Protein AF-A0A7S4V170-F1 (afdb_monomer)

Mean predicted aligned error: 10.0 Å

Radius of gyration: 25.15 Å; Cα contacts (8 Å, |Δi|>4): 299; chains: 1; bounding box: 66×58×69 Å

Structure (mmCIF, N/CA/C/O backbone):
data_AF-A0A7S4V170-F1
#
_entry.id   AF-A0A7S4V170-F1
#
loop_
_atom_site.group_PDB
_atom_site.id
_atom_site.type_symbol
_atom_site.label_atom_id
_atom_site.label_alt_id
_atom_site.label_comp_id
_atom_site.label_asym_id
_atom_site.label_entity_id
_atom_site.label_seq_id
_atom_site.pdbx_PDB_ins_code
_atom_site.Cartn_x
_atom_site.Cartn_y
_atom_site.Cartn_z
_atom_site.occupancy
_atom_site.B_iso_or_equiv
_atom_site.auth_seq_id
_atom_site.auth_comp_id
_atom_site.auth_asym_id
_atom_site.auth_atom_id
_atom_site.pdbx_PDB_model_num
ATOM 1 N N . PHE A 1 1 ? -6.647 3.613 -15.683 1.00 77.81 1 PHE A N 1
ATOM 2 C CA . PHE A 1 1 ? -7.570 4.127 -14.663 1.00 77.81 1 PHE A CA 1
ATOM 3 C C . PHE A 1 1 ? -6.895 5.295 -13.971 1.00 77.81 1 PHE A C 1
ATOM 5 O O . PHE A 1 1 ? -5.947 5.059 -13.228 1.00 77.81 1 PHE A O 1
ATOM 12 N N . PRO A 1 2 ? -7.250 6.541 -14.317 1.00 77.31 2 PRO A N 1
ATOM 13 C CA . PRO A 1 2 ? -6.798 7.703 -13.559 1.00 77.31 2 PRO A CA 1
ATOM 14 C C . PRO A 1 2 ? -7.457 7.665 -12.173 1.00 77.31 2 PRO A C 1
ATOM 16 O O . PRO A 1 2 ? -8.666 7.485 -12.094 1.00 77.31 2 PRO A O 1
ATOM 19 N N . HIS A 1 3 ? -6.667 7.787 -11.109 1.00 74.94 3 HIS A N 1
ATOM 20 C CA . HIS A 1 3 ? -7.173 7.895 -9.736 1.00 74.94 3 HIS A CA 1
ATOM 21 C C . HIS A 1 3 ? -7.325 9.368 -9.337 1.00 74.94 3 HIS A C 1
ATOM 23 O O . HIS A 1 3 ? -8.341 9.773 -8.791 1.00 74.94 3 HIS A O 1
ATOM 29 N N . PHE A 1 4 ? -6.335 10.200 -9.669 1.00 74.88 4 PHE A N 1
ATOM 30 C CA . PHE A 1 4 ? -6.409 11.660 -9.557 1.00 74.88 4 PHE A CA 1
ATOM 31 C C . PHE A 1 4 ? -5.399 12.309 -10.512 1.00 74.88 4 PHE A C 1
ATOM 33 O O . PHE A 1 4 ? -4.750 11.615 -11.294 1.00 74.88 4 PHE A O 1
ATOM 40 N N . SER A 1 5 ? -5.277 13.639 -10.483 1.00 74.69 5 SER A N 1
ATOM 41 C CA . SER A 1 5 ? -4.558 14.443 -11.488 1.00 74.69 5 SER A CA 1
ATOM 42 C C . SER A 1 5 ? -3.131 13.976 -11.813 1.00 74.69 5 SER A C 1
ATOM 44 O O . SER A 1 5 ? -2.678 14.170 -12.940 1.00 74.69 5 SER A O 1
ATOM 46 N N . SER A 1 6 ? -2.435 13.341 -10.867 1.00 84.62 6 SER A N 1
ATOM 47 C CA . SER A 1 6 ? -1.051 12.872 -11.012 1.00 84.62 6 SER A CA 1
ATOM 48 C C . SER A 1 6 ? -0.853 11.361 -10.816 1.00 84.62 6 SER A C 1
ATOM 50 O O . SER A 1 6 ? 0.283 10.897 -10.898 1.00 84.62 6 SER A O 1
ATOM 52 N N . LEU A 1 7 ? -1.919 10.576 -10.603 1.00 88.69 7 LEU A N 1
ATOM 53 C CA . LEU A 1 7 ? -1.827 9.131 -10.361 1.00 88.69 7 LEU A CA 1
ATOM 54 C C . LEU A 1 7 ? -2.753 8.341 -11.285 1.00 88.69 7 LEU A C 1
ATOM 56 O O . LEU A 1 7 ? -3.953 8.602 -11.373 1.00 88.69 7 LEU A O 1
ATOM 60 N N . PHE A 1 8 ? -2.210 7.302 -11.917 1.00 91.19 8 PHE A N 1
ATOM 61 C CA . PHE A 1 8 ? -2.985 6.334 -12.684 1.00 91.19 8 PHE A CA 1
ATOM 62 C C . PHE A 1 8 ? -2.511 4.904 -12.415 1.00 91.19 8 PHE A C 1
ATOM 64 O O . PHE A 1 8 ? -1.355 4.663 -12.082 1.00 91.19 8 PHE A O 1
ATOM 71 N N . SER A 1 9 ? -3.411 3.947 -12.626 1.00 90.06 9 SER A N 1
ATOM 72 C CA . SER A 1 9 ? -3.128 2.515 -12.604 1.00 90.06 9 SER A CA 1
ATOM 73 C C . SER A 1 9 ? -3.508 1.866 -13.934 1.00 90.06 9 SER A C 1
ATOM 75 O O . SER A 1 9 ? -4.505 2.227 -14.573 1.00 90.06 9 SER A O 1
ATOM 77 N N . LEU A 1 10 ? -2.726 0.871 -14.356 1.00 91.25 10 LEU A N 1
ATOM 78 C CA . LEU A 1 10 ? -3.076 -0.011 -15.476 1.00 91.25 10 LEU A CA 1
ATOM 79 C C . LEU A 1 10 ? -4.042 -1.134 -15.065 1.00 91.25 10 LEU A C 1
ATOM 81 O O . LEU A 1 10 ? -4.523 -1.857 -15.938 1.00 91.25 10 LEU A O 1
ATOM 85 N N . HIS A 1 11 ? -4.354 -1.229 -13.764 1.00 86.38 11 HIS A N 1
ATOM 86 C CA . HIS A 1 11 ? -5.268 -2.197 -13.154 1.00 86.38 11 HIS A CA 1
ATOM 87 C C . HIS A 1 11 ? -4.872 -3.655 -13.432 1.00 86.38 11 HIS A C 1
ATOM 89 O O . HIS A 1 11 ? -5.683 -4.507 -13.786 1.00 86.38 11 HIS A O 1
ATOM 95 N N . MET A 1 12 ? -3.578 -3.931 -13.280 1.00 86.06 12 MET A N 1
ATOM 96 C CA . MET A 1 12 ? -2.994 -5.258 -13.441 1.00 86.06 12 MET A CA 1
ATOM 97 C C . MET A 1 12 ? -2.859 -5.914 -12.064 1.00 86.06 12 MET A C 1
ATOM 99 O O . MET A 1 12 ? -1.927 -5.607 -11.327 1.00 86.06 12 MET A O 1
ATOM 103 N N . LYS A 1 13 ? -3.806 -6.791 -11.703 1.00 73.12 13 LYS A N 1
ATOM 104 C CA . LYS A 1 13 ? -3.879 -7.399 -10.358 1.00 73.12 13 LYS A CA 1
ATOM 105 C C . LYS A 1 13 ? -2.854 -8.522 -10.120 1.00 73.12 13 LYS A C 1
ATOM 107 O O . LYS A 1 13 ? -2.523 -8.791 -8.974 1.00 73.12 13 LYS A O 1
ATOM 112 N N . SER A 1 14 ? -2.319 -9.155 -11.171 1.00 72.94 14 SER A N 1
ATOM 113 C CA . SER A 1 14 ? -1.313 -10.224 -11.048 1.00 72.94 14 SER A CA 1
ATOM 114 C C . SER A 1 14 ? -0.132 -9.997 -11.992 1.00 72.94 14 SER A C 1
ATOM 116 O O . SER A 1 14 ? -0.175 -10.319 -13.180 1.00 72.94 14 SER A O 1
ATOM 118 N N . LEU A 1 15 ? 0.930 -9.394 -11.451 1.00 70.81 15 LEU A N 1
ATOM 119 C CA . LEU A 1 15 ? 2.188 -9.154 -12.169 1.00 70.81 15 LEU A CA 1
ATOM 120 C C . LEU A 1 15 ? 3.195 -10.298 -11.981 1.00 70.81 15 LEU A C 1
ATOM 122 O O . LEU A 1 15 ? 4.052 -10.513 -12.838 1.00 70.81 15 LEU A O 1
ATOM 126 N N . ILE A 1 16 ? 3.081 -11.050 -10.883 1.00 68.44 16 ILE A N 1
ATOM 127 C CA . ILE A 1 16 ? 3.947 -12.187 -10.556 1.00 68.44 16 ILE A CA 1
ATOM 128 C C . ILE A 1 16 ? 3.307 -13.455 -11.130 1.00 68.44 16 ILE A C 1
ATOM 130 O O . ILE A 1 16 ? 2.765 -14.287 -10.412 1.00 68.44 16 ILE A O 1
ATOM 134 N N . ALA A 1 17 ? 3.323 -13.583 -12.455 1.00 67.44 17 ALA A N 1
ATOM 135 C CA . ALA A 1 17 ? 2.941 -14.827 -13.114 1.00 67.44 17 ALA A CA 1
ATOM 136 C C . ALA A 1 17 ? 4.171 -15.724 -13.284 1.00 67.44 17 ALA A C 1
ATOM 138 O O . ALA A 1 17 ? 5.239 -15.243 -13.665 1.00 67.44 17 ALA A O 1
ATOM 139 N N . SER A 1 18 ? 4.039 -17.026 -13.035 1.00 70.75 18 SER A N 1
ATOM 140 C CA . SER A 1 18 ? 5.097 -18.000 -13.353 1.00 70.75 18 SER A CA 1
ATOM 141 C C . SER A 1 18 ? 5.172 -18.266 -14.859 1.00 70.75 18 SER A C 1
ATOM 143 O O . SER A 1 18 ? 6.263 -18.415 -15.415 1.00 70.75 18 SER A O 1
ATOM 145 N N . ASP A 1 19 ? 4.008 -18.242 -15.506 1.00 83.12 19 ASP A N 1
ATOM 146 C CA . ASP A 1 19 ? 3.780 -18.554 -16.911 1.00 83.12 19 ASP A CA 1
ATOM 147 C C . ASP A 1 19 ? 4.373 -17.499 -17.881 1.00 83.12 19 ASP A C 1
ATOM 149 O O . ASP A 1 19 ? 4.110 -16.300 -17.716 1.00 83.12 19 ASP A O 1
ATOM 153 N N . PRO A 1 20 ? 5.176 -17.909 -18.886 1.00 83.44 20 PRO A N 1
ATOM 154 C CA . PRO A 1 20 ? 5.748 -17.006 -19.886 1.00 83.44 20 PRO A CA 1
ATOM 155 C C . PRO A 1 20 ? 4.713 -16.223 -20.700 1.00 83.44 20 PRO A C 1
ATOM 157 O O . PRO A 1 20 ? 4.920 -15.031 -20.935 1.00 83.44 20 PRO A O 1
ATOM 160 N N . ASP A 1 21 ? 3.597 -16.843 -21.085 1.00 85.69 21 ASP A N 1
ATOM 161 C CA . ASP A 1 21 ? 2.586 -16.191 -21.927 1.00 85.69 21 ASP A CA 1
ATOM 162 C C . ASP A 1 21 ? 1.900 -15.053 -21.171 1.00 85.69 21 ASP A C 1
ATOM 164 O O . ASP A 1 21 ? 1.693 -13.956 -21.695 1.00 85.69 21 ASP A O 1
ATOM 168 N N . THR A 1 22 ? 1.602 -15.276 -19.894 1.00 85.38 22 THR A N 1
ATOM 169 C CA . THR A 1 22 ? 1.042 -14.254 -19.009 1.00 85.38 22 THR A CA 1
ATOM 170 C C . THR A 1 22 ? 2.025 -13.101 -18.790 1.00 85.38 22 THR A C 1
ATOM 172 O O . THR A 1 22 ? 1.617 -11.939 -18.788 1.00 85.38 22 THR A O 1
ATOM 175 N N . LYS A 1 23 ? 3.333 -13.381 -18.670 1.00 84.00 23 LYS A N 1
ATOM 176 C CA . LYS A 1 23 ? 4.364 -12.326 -18.604 1.00 84.00 23 LYS A CA 1
ATOM 177 C C . LYS A 1 23 ? 4.395 -11.482 -19.875 1.00 84.00 23 LYS A C 1
ATOM 179 O O . LYS A 1 23 ? 4.499 -10.261 -19.770 1.00 84.00 23 LYS A O 1
ATOM 184 N N . LEU A 1 24 ? 4.287 -12.114 -21.044 1.00 86.62 24 LEU A N 1
ATOM 185 C CA . LEU A 1 24 ? 4.265 -11.413 -22.326 1.00 86.62 24 LEU A CA 1
ATOM 186 C C . LEU A 1 24 ? 3.023 -10.521 -22.449 1.00 86.62 24 LEU A C 1
ATOM 188 O O . LEU A 1 24 ? 3.162 -9.323 -22.684 1.00 86.62 24 LEU A O 1
ATOM 192 N N . LYS A 1 25 ? 1.830 -11.061 -22.170 1.00 89.44 25 LYS A N 1
ATOM 193 C CA . LYS A 1 25 ? 0.574 -10.285 -22.152 1.00 89.44 25 LYS A CA 1
ATOM 194 C C . LYS A 1 25 ? 0.649 -9.098 -21.193 1.00 89.44 25 LYS A C 1
ATOM 196 O O . LYS A 1 25 ? 0.179 -8.006 -21.505 1.00 89.44 25 LYS A O 1
ATOM 201 N N . ASN A 1 26 ? 1.265 -9.294 -20.027 1.00 90.69 26 ASN A N 1
ATOM 202 C CA . ASN A 1 26 ? 1.484 -8.220 -19.068 1.00 90.69 26 ASN A CA 1
ATOM 203 C C . ASN A 1 26 ? 2.424 -7.139 -19.628 1.00 90.69 26 ASN A C 1
ATOM 205 O O . ASN A 1 26 ? 2.138 -5.952 -19.479 1.00 90.69 26 ASN A O 1
ATOM 209 N N . ALA A 1 27 ? 3.518 -7.522 -20.292 1.00 89.81 27 ALA A N 1
ATOM 210 C CA . ALA A 1 27 ? 4.446 -6.583 -20.921 1.00 89.81 27 ALA A CA 1
ATOM 211 C C . ALA A 1 27 ? 3.782 -5.758 -22.034 1.00 89.81 27 ALA A C 1
ATOM 213 O O . ALA A 1 27 ? 3.903 -4.530 -22.041 1.00 89.81 27 ALA A O 1
ATOM 214 N N . GLU A 1 28 ? 3.012 -6.406 -22.908 1.00 92.00 28 GLU A N 1
ATOM 215 C CA . GLU A 1 28 ? 2.228 -5.742 -23.955 1.00 92.00 28 GLU A CA 1
ATOM 216 C C . GLU A 1 28 ? 1.219 -4.762 -23.349 1.00 92.00 28 GLU A C 1
ATOM 218 O O . GLU A 1 28 ? 1.189 -3.585 -23.710 1.00 92.00 28 GLU A O 1
ATOM 223 N N . ARG A 1 29 ? 0.470 -5.202 -22.329 1.00 93.88 29 ARG A N 1
ATOM 224 C CA . ARG A 1 29 ? -0.496 -4.358 -21.618 1.00 93.88 29 ARG A CA 1
ATOM 225 C C . ARG A 1 29 ? 0.152 -3.126 -20.982 1.00 93.88 29 ARG A C 1
ATOM 227 O O . ARG A 1 29 ? -0.472 -2.057 -20.985 1.00 93.88 29 ARG A O 1
ATOM 234 N N . MET A 1 30 ? 1.360 -3.270 -20.430 1.00 94.62 30 MET A N 1
ATOM 235 C CA . MET A 1 30 ? 2.148 -2.161 -19.881 1.00 94.62 30 MET A CA 1
ATOM 236 C C . MET A 1 30 ? 2.570 -1.178 -20.973 1.00 94.62 30 MET A C 1
ATOM 238 O O . MET A 1 30 ? 2.367 0.025 -20.812 1.00 94.62 30 MET A O 1
ATOM 242 N N . CYS A 1 31 ? 3.098 -1.681 -22.091 1.00 95.25 31 CYS A N 1
ATOM 243 C CA . CYS A 1 31 ? 3.507 -0.866 -23.234 1.00 95.25 31 CYS A CA 1
ATOM 244 C C . CYS A 1 31 ? 2.325 -0.065 -23.806 1.00 95.25 31 CYS A C 1
ATOM 246 O O . CYS A 1 31 ? 2.404 1.158 -23.936 1.00 95.25 31 CYS A O 1
ATOM 248 N N . ASP A 1 32 ? 1.194 -0.731 -24.047 1.00 94.88 32 ASP A N 1
ATOM 249 C CA . ASP A 1 32 ? -0.030 -0.119 -24.571 1.00 94.88 32 ASP A CA 1
ATOM 250 C C . ASP A 1 32 ? -0.614 0.910 -23.607 1.00 94.88 32 ASP A C 1
ATOM 252 O O . ASP A 1 32 ? -1.012 2.004 -24.009 1.00 94.88 32 ASP A O 1
ATOM 256 N N . GLY A 1 33 ? -0.637 0.578 -22.315 1.00 95.31 33 GLY A N 1
ATOM 257 C CA . GLY A 1 33 ? -1.113 1.475 -21.273 1.00 95.31 33 GLY A CA 1
ATOM 258 C C . GLY A 1 33 ? -0.283 2.751 -21.179 1.00 95.31 33 GLY A C 1
ATOM 259 O O . GLY A 1 33 ? -0.846 3.841 -21.103 1.00 95.31 33 GLY A O 1
ATOM 260 N N . LEU A 1 34 ? 1.044 2.626 -21.223 1.00 95.12 34 LEU A N 1
ATOM 261 C CA . LEU A 1 34 ? 1.949 3.771 -21.181 1.00 95.12 34 LEU A CA 1
ATOM 262 C C . LEU A 1 34 ? 1.846 4.612 -22.456 1.00 95.12 34 LEU A C 1
ATOM 264 O O . LEU A 1 34 ? 1.742 5.833 -22.361 1.00 95.12 34 LEU A O 1
ATOM 268 N N . ALA A 1 35 ? 1.784 3.984 -23.633 1.00 94.25 35 ALA A N 1
ATOM 269 C CA . ALA A 1 35 ? 1.557 4.691 -24.891 1.00 94.25 35 ALA A CA 1
ATOM 270 C C . ALA A 1 35 ? 0.242 5.490 -24.857 1.00 94.25 35 ALA A C 1
ATOM 272 O O . ALA A 1 35 ? 0.241 6.677 -25.176 1.00 94.25 35 ALA A O 1
ATOM 273 N N . ALA A 1 36 ? -0.852 4.888 -24.382 1.00 94.81 36 ALA A N 1
ATOM 274 C CA . ALA A 1 36 ? -2.144 5.559 -24.257 1.00 94.81 36 ALA A CA 1
ATOM 275 C C . ALA A 1 36 ? -2.094 6.782 -23.320 1.00 94.81 36 ALA A C 1
ATOM 277 O O . ALA A 1 36 ? -2.684 7.819 -23.631 1.00 94.81 36 ALA A O 1
ATOM 278 N N . VAL A 1 37 ? -1.361 6.700 -22.204 1.00 93.81 37 VAL A N 1
ATOM 279 C CA . VAL A 1 37 ? -1.150 7.839 -21.291 1.00 93.81 37 VAL A CA 1
ATOM 280 C C . VAL A 1 37 ? -0.368 8.957 -21.978 1.00 93.81 37 VAL A C 1
ATOM 282 O O . VAL A 1 37 ? -0.781 10.114 -21.926 1.00 93.81 37 VAL A O 1
ATOM 285 N N . LEU A 1 38 ? 0.724 8.630 -22.672 1.00 92.06 38 LEU A N 1
ATOM 286 C CA . LEU A 1 38 ? 1.533 9.618 -23.394 1.00 92.06 38 LEU A CA 1
ATOM 287 C C . LEU A 1 38 ? 0.741 10.325 -24.501 1.00 92.06 38 LEU A C 1
ATOM 289 O O . LEU A 1 38 ? 0.853 11.544 -24.646 1.00 92.06 38 LEU A O 1
ATOM 293 N N . LEU A 1 39 ? -0.090 9.579 -25.236 1.00 92.81 39 LEU A N 1
ATOM 294 C CA . LEU A 1 39 ? -0.995 10.126 -26.248 1.00 92.81 39 LEU A CA 1
ATOM 295 C C . LEU A 1 39 ? -2.058 11.040 -25.624 1.00 92.81 39 LEU A C 1
ATOM 297 O O . LEU A 1 39 ? -2.284 12.147 -26.107 1.00 92.81 39 LEU A O 1
ATOM 301 N N . SER A 1 40 ? -2.656 10.619 -24.507 1.00 92.19 40 SER A N 1
ATOM 302 C CA . SER A 1 40 ? -3.665 11.408 -23.784 1.00 92.19 40 SER A CA 1
ATOM 303 C C . SER A 1 40 ? -3.100 12.734 -23.269 1.00 92.19 40 SER A C 1
ATOM 305 O O . SER A 1 40 ? -3.759 13.768 -23.347 1.00 92.19 40 SER A O 1
ATOM 307 N N . LEU A 1 41 ? -1.853 12.721 -22.788 1.00 90.12 41 LEU A N 1
ATOM 308 C CA . LEU A 1 41 ? -1.139 13.914 -22.322 1.00 90.12 41 LEU A CA 1
ATOM 309 C C . LEU A 1 41 ? -0.519 14.737 -23.463 1.00 90.12 41 LEU A C 1
ATOM 311 O O . LEU A 1 41 ? 0.030 15.811 -23.208 1.00 90.12 41 LEU A O 1
ATOM 315 N N . LYS A 1 42 ? -0.576 14.242 -24.707 1.00 90.50 42 LYS A N 1
ATOM 316 C CA . LYS A 1 42 ? 0.089 14.820 -25.883 1.00 90.50 42 LYS A CA 1
ATOM 317 C C . LYS A 1 42 ? 1.582 15.080 -25.649 1.00 90.50 42 LYS A C 1
ATOM 319 O O . LYS A 1 42 ? 2.104 16.149 -25.967 1.00 90.50 42 LYS A O 1
ATOM 324 N N . LYS A 1 43 ? 2.277 14.113 -25.037 1.00 89.31 43 LYS A N 1
ATOM 325 C CA . LYS A 1 43 ? 3.706 14.215 -24.704 1.00 89.31 43 LYS A CA 1
ATOM 326 C C . LYS A 1 43 ? 4.534 13.179 -25.457 1.00 89.31 43 LYS A C 1
ATOM 328 O O . LYS A 1 43 ? 4.184 12.005 -25.525 1.00 89.31 43 LYS A O 1
ATOM 333 N N . LYS A 1 44 ? 5.698 13.612 -25.947 1.00 89.88 44 LYS A N 1
ATOM 334 C CA . LYS A 1 44 ? 6.755 12.747 -26.488 1.00 89.88 44 LYS A CA 1
ATOM 335 C C . LYS A 1 44 ? 7.957 12.764 -25.535 1.00 89.88 44 LYS A C 1
ATOM 337 O O . LYS A 1 44 ? 8.744 13.710 -25.585 1.00 89.88 44 LYS A O 1
ATOM 342 N N . PRO A 1 45 ? 8.087 11.777 -24.634 1.00 92.12 45 PRO A N 1
ATOM 343 C CA . PRO A 1 45 ? 9.105 11.814 -23.595 1.00 92.12 45 PRO A CA 1
ATOM 344 C C . PRO A 1 45 ? 10.476 11.312 -24.065 1.00 92.12 45 PRO A C 1
ATOM 346 O O . PRO A 1 45 ? 10.584 10.481 -24.966 1.00 92.12 45 PRO A O 1
ATOM 349 N N . LEU A 1 46 ? 11.524 11.748 -23.365 1.00 92.38 46 LEU A N 1
ATOM 350 C CA . LEU A 1 46 ? 12.786 11.024 -23.263 1.00 92.38 46 LEU A CA 1
ATOM 351 C C . LEU A 1 46 ? 12.599 9.848 -22.297 1.00 92.38 46 LEU A C 1
ATOM 353 O O . LEU A 1 46 ? 12.226 10.053 -21.142 1.00 92.38 46 LEU A O 1
ATOM 357 N N . ILE A 1 47 ? 12.879 8.628 -22.747 1.00 95.25 47 ILE A N 1
ATOM 358 C CA . ILE A 1 47 ? 12.715 7.427 -21.921 1.00 95.25 47 ILE A CA 1
ATOM 359 C C . ILE A 1 47 ? 14.008 7.163 -21.142 1.00 95.25 47 ILE A C 1
ATOM 361 O O . ILE A 1 47 ? 15.098 7.076 -21.711 1.00 95.25 47 ILE A O 1
ATOM 365 N N . ARG A 1 48 ? 13.880 7.038 -19.823 1.00 96.06 48 ARG A N 1
ATOM 366 C CA . ARG A 1 48 ? 14.928 6.642 -18.881 1.00 96.06 48 ARG A CA 1
ATOM 367 C C . ARG A 1 48 ? 14.433 5.442 -18.085 1.00 96.06 48 ARG A C 1
ATOM 369 O O . ARG A 1 48 ? 13.246 5.334 -17.796 1.00 96.06 48 ARG A O 1
ATOM 376 N N . TYR A 1 49 ? 15.334 4.546 -17.714 1.00 95.38 49 TYR A N 1
ATOM 377 C CA . TYR A 1 49 ? 14.980 3.357 -16.949 1.00 95.38 49 TYR A CA 1
ATOM 378 C C . TYR A 1 49 ? 16.063 3.011 -15.931 1.00 95.38 49 TYR A C 1
ATOM 380 O O . TYR A 1 49 ? 17.225 3.392 -16.083 1.00 95.38 49 TYR A O 1
ATOM 388 N N . GLN A 1 50 ? 15.670 2.279 -14.895 1.00 91.88 50 GLN A N 1
ATOM 389 C CA . GLN A 1 50 ? 16.570 1.771 -13.873 1.00 91.88 50 GLN A CA 1
ATOM 390 C C . GLN A 1 50 ? 17.551 0.741 -14.465 1.00 91.88 50 GLN A C 1
ATOM 392 O O . GLN A 1 50 ? 17.148 -0.329 -14.921 1.00 91.88 50 GLN A O 1
ATOM 397 N N . GLY A 1 51 ? 18.849 1.065 -14.464 1.00 88.06 51 GLY A N 1
ATOM 398 C CA . GLY A 1 51 ? 19.867 0.331 -15.230 1.00 88.06 51 GLY A CA 1
ATOM 399 C C . GLY A 1 51 ? 20.097 -1.126 -14.811 1.00 88.06 51 GLY A C 1
ATOM 400 O O . GLY A 1 51 ? 20.445 -1.946 -15.656 1.00 88.06 51 GLY A O 1
ATOM 401 N N . ASN A 1 52 ? 19.868 -1.473 -13.541 1.00 85.12 52 ASN A N 1
ATOM 402 C CA . ASN A 1 52 ? 20.007 -2.846 -13.043 1.00 85.12 52 ASN A CA 1
ATOM 403 C C . ASN A 1 52 ? 18.750 -3.714 -13.258 1.00 85.12 52 ASN A C 1
ATOM 405 O O . ASN A 1 52 ? 18.797 -4.908 -12.974 1.00 85.12 52 ASN A O 1
ATOM 409 N N . SER A 1 53 ? 17.648 -3.168 -13.793 1.00 89.56 53 SER A N 1
ATOM 410 C CA . SER A 1 53 ? 16.451 -3.956 -14.113 1.00 89.56 53 SER A CA 1
ATOM 411 C C . SER A 1 53 ? 16.352 -4.255 -15.608 1.00 89.56 53 SER A C 1
ATOM 413 O O . SER A 1 53 ? 15.989 -3.405 -16.427 1.00 89.56 53 SER A O 1
ATOM 415 N N . LYS A 1 54 ? 16.582 -5.526 -15.964 1.00 89.75 54 LYS A N 1
ATOM 416 C CA . LYS A 1 54 ? 16.335 -6.039 -17.324 1.00 89.75 54 LYS A CA 1
ATOM 417 C C . LYS A 1 54 ? 14.868 -5.872 -17.742 1.00 89.75 54 LYS A C 1
ATOM 419 O O . LYS A 1 54 ? 14.593 -5.656 -18.919 1.00 89.75 54 LYS A O 1
ATOM 424 N N . LYS A 1 55 ? 13.930 -5.940 -16.786 1.00 89.56 55 LYS A N 1
ATOM 425 C CA . LYS A 1 55 ? 12.493 -5.745 -17.042 1.00 89.56 55 LYS A CA 1
ATOM 426 C C . LYS A 1 55 ? 12.213 -4.307 -17.476 1.00 89.56 55 LYS A C 1
ATOM 428 O O . LYS A 1 55 ? 11.556 -4.098 -18.492 1.00 89.56 55 LYS A O 1
ATOM 433 N N . CYS A 1 56 ? 12.767 -3.325 -16.758 1.00 93.44 56 CYS A N 1
ATOM 434 C CA . CYS A 1 56 ? 12.635 -1.916 -17.126 1.00 93.44 56 CYS A CA 1
ATOM 435 C C . CYS A 1 56 ? 13.304 -1.611 -18.470 1.00 93.44 56 CYS A C 1
ATOM 437 O O . CYS A 1 56 ? 12.737 -0.869 -19.269 1.00 93.44 56 CYS A O 1
ATOM 439 N N . GLN A 1 57 ? 14.468 -2.210 -18.746 1.00 95.06 57 GLN A N 1
ATOM 440 C CA . GLN A 1 57 ? 15.139 -2.077 -20.040 1.00 95.06 57 GLN A CA 1
ATOM 441 C C . GLN A 1 57 ? 14.274 -2.607 -21.192 1.00 95.06 57 GLN A C 1
ATOM 443 O O . GLN A 1 57 ? 14.119 -1.911 -22.194 1.00 95.06 57 GLN A O 1
ATOM 448 N N . SER A 1 58 ? 13.699 -3.807 -21.050 1.00 94.75 58 SER A N 1
ATOM 449 C CA . SER A 1 58 ? 12.812 -4.390 -22.068 1.00 94.75 58 SER A CA 1
ATOM 450 C C . SER A 1 58 ? 11.606 -3.488 -22.321 1.00 94.75 58 SER A C 1
ATOM 452 O O . SER A 1 58 ? 11.369 -3.084 -23.454 1.00 94.75 58 SER A O 1
ATOM 454 N N . LEU A 1 59 ? 10.909 -3.069 -21.257 1.00 95.44 59 LEU A N 1
ATOM 455 C CA . LEU A 1 59 ? 9.739 -2.198 -21.375 1.00 95.44 59 LEU A CA 1
ATOM 456 C C . LEU A 1 59 ? 10.085 -0.848 -22.028 1.00 95.44 59 LEU A C 1
ATOM 458 O O . LEU A 1 59 ? 9.338 -0.352 -22.870 1.00 95.44 59 LEU A O 1
ATOM 462 N N . ALA A 1 60 ? 11.238 -0.261 -21.690 1.00 96.50 60 ALA A N 1
ATOM 463 C CA . ALA A 1 60 ? 11.721 0.966 -22.320 1.00 96.50 60 ALA A CA 1
ATOM 464 C C . ALA A 1 60 ? 11.953 0.793 -23.831 1.00 96.50 60 ALA A C 1
ATOM 466 O O . ALA A 1 60 ? 11.595 1.675 -24.618 1.00 96.50 60 ALA A O 1
ATOM 467 N N . GLN A 1 61 ? 12.540 -0.334 -24.245 1.00 96.12 61 GLN A N 1
ATOM 468 C CA . GLN A 1 61 ? 12.757 -0.663 -25.656 1.00 96.12 61 GLN A CA 1
ATOM 469 C C . GLN A 1 61 ? 11.434 -0.873 -26.394 1.00 96.12 61 GLN A C 1
ATOM 471 O O . GLN A 1 61 ? 11.277 -0.369 -27.507 1.00 96.12 61 GLN A O 1
ATOM 476 N N . ASP A 1 62 ? 10.474 -1.553 -25.770 1.00 95.88 62 ASP A N 1
ATOM 477 C CA . ASP A 1 62 ? 9.165 -1.833 -26.363 1.00 95.88 62 ASP A CA 1
ATOM 478 C C . ASP A 1 62 ? 8.363 -0.549 -26.591 1.00 95.88 62 ASP A C 1
ATOM 480 O O . ASP A 1 62 ? 7.854 -0.327 -27.692 1.00 95.88 62 ASP A O 1
ATOM 484 N N . ILE A 1 63 ? 8.348 0.362 -25.615 1.00 95.62 63 ILE A N 1
ATOM 485 C CA . ILE A 1 63 ? 7.697 1.674 -25.759 1.00 95.62 63 ILE A CA 1
ATOM 486 C C . ILE A 1 63 ? 8.401 2.511 -26.829 1.00 95.62 63 ILE A C 1
ATOM 488 O O . ILE A 1 63 ? 7.742 3.120 -27.671 1.00 95.62 63 ILE A O 1
ATOM 492 N N . THR A 1 64 ? 9.739 2.510 -26.848 1.00 94.94 64 THR A N 1
ATOM 493 C CA . THR A 1 64 ? 10.520 3.223 -27.874 1.00 94.94 64 THR A CA 1
ATOM 494 C C . THR A 1 64 ? 10.175 2.714 -29.273 1.00 94.94 64 THR A C 1
ATOM 496 O O . THR A 1 64 ? 9.957 3.506 -30.192 1.00 94.94 64 THR A O 1
ATOM 499 N N . ARG A 1 65 ? 10.087 1.389 -29.437 1.00 95.62 65 ARG A N 1
ATOM 500 C CA . ARG A 1 65 ? 9.711 0.739 -30.695 1.00 95.62 65 ARG A CA 1
ATOM 501 C C . ARG A 1 65 ? 8.291 1.115 -31.104 1.00 95.62 65 ARG A C 1
ATOM 503 O O . ARG A 1 65 ? 8.091 1.494 -32.254 1.00 95.62 65 ARG A O 1
ATOM 510 N N . LYS A 1 66 ? 7.334 1.076 -30.171 1.00 94.38 66 LYS A N 1
ATOM 511 C CA . LYS A 1 66 ? 5.928 1.417 -30.425 1.00 94.38 66 LYS A CA 1
ATOM 512 C C . LYS A 1 66 ? 5.760 2.879 -30.844 1.00 94.38 66 LYS A C 1
ATOM 514 O O . LYS A 1 66 ? 5.202 3.150 -31.902 1.00 94.38 66 LYS A O 1
ATOM 519 N N . MET A 1 67 ? 6.358 3.815 -30.105 1.00 92.06 67 MET A N 1
ATOM 520 C CA . MET A 1 67 ? 6.390 5.235 -30.485 1.00 92.06 67 MET A CA 1
ATOM 521 C C . MET A 1 67 ? 7.080 5.467 -31.839 1.00 92.06 67 MET A C 1
ATOM 523 O O . MET A 1 67 ? 6.720 6.376 -32.587 1.00 92.06 67 MET A O 1
ATOM 527 N N . GLY A 1 68 ? 8.098 4.661 -32.155 1.00 91.75 68 GLY A N 1
ATOM 528 C CA . GLY A 1 68 ? 8.822 4.704 -33.423 1.00 91.75 68 GLY A CA 1
ATOM 529 C C . GLY A 1 68 ? 8.048 4.129 -34.612 1.00 91.75 68 GLY A C 1
ATOM 530 O O . GLY A 1 68 ? 8.299 4.570 -35.735 1.00 91.75 68 GLY A O 1
ATOM 531 N N . ALA A 1 69 ? 7.133 3.186 -34.380 1.00 93.19 69 ALA A N 1
ATOM 532 C CA . ALA A 1 69 ? 6.215 2.647 -35.382 1.00 93.19 69 ALA A CA 1
ATOM 533 C C . ALA A 1 69 ? 5.036 3.603 -35.632 1.00 93.19 69 ALA A C 1
ATOM 535 O O . ALA A 1 69 ? 4.643 3.826 -36.772 1.00 93.19 69 ALA A O 1
ATOM 536 N N . GLU A 1 70 ? 4.536 4.245 -34.576 1.00 91.00 70 GLU A N 1
ATOM 537 C CA . GLU A 1 70 ? 3.379 5.146 -34.608 1.00 91.00 70 GLU A CA 1
ATOM 538 C C . GLU A 1 70 ? 3.786 6.632 -34.619 1.00 91.00 70 GLU A C 1
ATOM 540 O O . GLU A 1 70 ? 3.136 7.473 -34.000 1.00 91.00 70 GLU A O 1
ATOM 545 N N . ARG A 1 71 ? 4.870 6.997 -35.323 1.00 85.56 71 ARG A N 1
ATOM 546 C CA . ARG A 1 71 ? 5.459 8.358 -35.270 1.00 85.56 71 ARG A CA 1
ATOM 547 C C . ARG A 1 71 ? 4.456 9.487 -35.491 1.00 85.56 71 ARG A C 1
ATOM 549 O O . ARG A 1 71 ? 4.570 10.508 -34.820 1.00 85.56 71 ARG A O 1
ATOM 556 N N . GLY A 1 72 ? 3.500 9.297 -36.402 1.00 87.44 72 GLY A N 1
ATOM 557 C CA . GLY A 1 72 ? 2.474 10.296 -36.710 1.00 87.44 72 GLY A CA 1
ATOM 558 C C . GLY A 1 72 ? 1.557 10.620 -35.527 1.00 87.44 72 GLY A C 1
ATOM 559 O O . GLY A 1 72 ? 1.092 11.747 -35.418 1.00 87.44 72 GLY A O 1
ATOM 560 N N . LEU A 1 73 ? 1.348 9.677 -34.600 1.00 87.75 73 LEU A N 1
ATOM 561 C CA . LEU A 1 73 ? 0.551 9.904 -33.387 1.00 87.75 73 LEU A CA 1
ATOM 562 C C . LEU A 1 73 ? 1.320 10.683 -32.310 1.00 87.75 73 LEU A C 1
ATOM 564 O O . LEU A 1 73 ? 0.711 11.227 -31.396 1.00 87.75 73 LEU A O 1
ATOM 568 N N . PHE A 1 74 ? 2.651 10.746 -32.406 1.00 86.00 74 PHE A N 1
ATOM 569 C CA . PHE A 1 74 ? 3.526 11.417 -31.439 1.00 86.00 74 PHE A CA 1
ATOM 570 C C . PHE A 1 74 ? 4.155 12.709 -31.990 1.00 86.00 74 PHE A C 1
ATOM 572 O O . PHE A 1 74 ? 5.140 13.200 -31.427 1.00 86.00 74 PHE A O 1
ATOM 579 N N . ASP A 1 75 ? 3.624 13.251 -33.089 1.00 82.88 75 ASP A N 1
ATOM 580 C CA . ASP A 1 75 ? 4.099 14.494 -33.698 1.00 82.88 75 ASP A CA 1
ATOM 581 C C . ASP A 1 75 ? 3.344 15.704 -33.128 1.00 82.88 75 ASP A C 1
ATOM 583 O O . ASP A 1 75 ? 2.337 16.170 -33.657 1.00 82.88 75 ASP A O 1
ATOM 587 N N . TYR A 1 76 ? 3.808 16.173 -31.971 1.00 81.50 76 TYR A N 1
ATOM 588 C CA . TYR A 1 76 ? 3.271 17.353 -31.299 1.00 81.50 76 TYR A CA 1
ATOM 589 C C . TYR A 1 76 ? 4.154 18.570 -31.596 1.00 81.50 76 TYR A C 1
ATOM 591 O O . TYR A 1 76 ? 5.382 18.453 -31.624 1.00 81.50 76 TYR A O 1
ATOM 599 N N . SER A 1 77 ? 3.540 19.747 -31.785 1.00 65.06 77 SER A N 1
ATOM 600 C CA . SER A 1 77 ? 4.271 21.009 -31.980 1.00 65.06 77 SER A CA 1
ATOM 601 C C . SER A 1 77 ? 5.339 21.192 -30.892 1.00 65.06 77 SER A C 1
ATOM 603 O O . SER A 1 77 ? 5.073 20.980 -29.710 1.00 65.06 77 SER A O 1
ATOM 605 N N . ARG A 1 78 ? 6.557 21.575 -31.302 1.00 61.75 78 ARG A N 1
ATOM 606 C CA . ARG A 1 78 ? 7.808 21.618 -30.509 1.00 61.75 78 ARG A CA 1
ATOM 607 C C . ARG A 1 78 ? 7.819 22.589 -29.315 1.00 61.75 78 ARG A C 1
ATOM 609 O O . ARG A 1 78 ? 8.876 22.817 -28.729 1.00 61.75 78 ARG A O 1
ATOM 616 N N . THR A 1 79 ? 6.686 23.167 -28.943 1.00 55.41 79 THR A N 1
ATOM 617 C CA . THR A 1 79 ? 6.579 24.112 -27.832 1.00 55.41 79 THR A CA 1
ATOM 618 C C . THR A 1 79 ? 6.741 23.410 -26.475 1.00 55.41 79 THR A C 1
ATOM 620 O O . THR A 1 79 ? 5.815 22.809 -25.940 1.00 55.41 79 THR A O 1
ATOM 623 N N . GLU A 1 80 ? 7.972 23.513 -25.961 1.00 57.94 80 GLU A N 1
ATOM 624 C CA . GLU A 1 80 ? 8.329 23.814 -24.565 1.00 57.94 80 GLU A CA 1
ATOM 625 C C . GLU A 1 80 ? 7.992 22.772 -23.483 1.00 57.94 80 GLU A C 1
ATOM 627 O O . GLU A 1 80 ? 7.056 22.907 -22.701 1.00 57.94 80 GLU A O 1
ATOM 632 N N . SER A 1 81 ? 8.801 21.710 -23.409 1.00 60.91 81 SER A N 1
ATOM 633 C CA . SER A 1 81 ? 9.313 21.069 -22.173 1.00 60.91 81 SER A CA 1
ATOM 634 C C . SER A 1 81 ? 9.828 19.669 -22.507 1.00 60.91 81 SER A C 1
ATOM 636 O O . SER A 1 81 ? 9.117 18.840 -23.078 1.00 60.91 81 SER A O 1
ATOM 638 N N . THR A 1 82 ? 11.073 19.369 -22.133 1.00 79.06 82 THR A N 1
ATOM 639 C CA . THR A 1 82 ? 11.592 17.999 -22.189 1.00 79.06 82 THR A CA 1
ATOM 640 C C . THR A 1 82 ? 10.831 17.153 -21.172 1.00 79.06 82 THR A C 1
ATOM 642 O O . THR A 1 82 ? 11.108 17.206 -19.976 1.00 79.06 82 THR A O 1
ATOM 645 N N . THR A 1 83 ? 9.843 16.390 -21.634 1.00 88.62 83 THR A N 1
ATOM 646 C CA . THR A 1 83 ? 9.158 15.398 -20.797 1.00 88.62 83 THR A CA 1
ATOM 647 C C . THR A 1 83 ? 10.084 14.198 -20.623 1.00 88.62 83 THR A C 1
ATOM 649 O O . THR A 1 83 ? 10.700 13.760 -21.592 1.00 88.62 83 THR A O 1
ATOM 652 N N . VAL A 1 84 ? 10.183 13.647 -19.416 1.00 93.31 84 VAL A N 1
ATOM 653 C CA . VAL A 1 84 ? 10.930 12.411 -19.150 1.00 93.31 84 VAL A CA 1
ATOM 654 C C . VAL A 1 84 ? 9.955 11.340 -18.678 1.00 93.31 84 VAL A C 1
ATOM 656 O O . VAL A 1 84 ? 9.163 11.585 -17.774 1.00 93.31 84 VAL A O 1
ATOM 659 N N . LEU A 1 85 ? 10.025 10.156 -19.283 1.00 95.19 85 LEU A N 1
ATOM 660 C CA . LEU A 1 85 ? 9.389 8.946 -18.770 1.00 95.19 85 LEU A CA 1
ATOM 661 C C . LEU A 1 85 ? 10.463 8.142 -18.044 1.00 95.19 85 LEU A C 1
ATOM 663 O O . LEU A 1 85 ? 11.372 7.622 -18.689 1.00 95.19 85 LEU A O 1
ATOM 667 N N . LEU A 1 86 ? 10.367 8.060 -16.718 1.00 96.25 86 LEU A N 1
ATOM 668 C CA . LEU A 1 86 ? 11.267 7.266 -15.886 1.00 96.25 86 LEU A CA 1
ATOM 669 C C . LEU A 1 86 ? 10.591 5.948 -15.489 1.00 96.25 86 LEU A C 1
ATOM 671 O O . LEU A 1 86 ? 9.530 5.960 -14.872 1.00 96.25 86 LEU A O 1
ATOM 675 N N . ILE A 1 87 ? 11.213 4.822 -15.837 1.00 95.75 87 ILE A N 1
ATOM 676 C CA . ILE A 1 87 ? 10.730 3.473 -15.523 1.00 95.75 87 ILE A CA 1
ATOM 677 C C . ILE A 1 87 ? 11.578 2.885 -14.391 1.00 95.75 87 ILE A C 1
ATOM 679 O O . ILE A 1 87 ? 12.790 2.714 -14.545 1.00 95.75 87 ILE A O 1
ATOM 683 N N . ILE A 1 88 ? 10.933 2.566 -13.272 1.00 93.38 88 ILE A N 1
ATOM 684 C CA . ILE A 1 88 ? 11.566 2.064 -12.044 1.00 93.38 88 ILE A CA 1
ATOM 685 C C . ILE A 1 88 ? 10.991 0.683 -11.719 1.00 93.38 88 ILE A C 1
ATOM 687 O O . ILE A 1 88 ? 9.799 0.446 -11.926 1.00 93.38 88 ILE A O 1
ATOM 691 N N . ASP A 1 89 ? 11.835 -0.223 -11.228 1.00 89.62 89 ASP A N 1
ATOM 692 C CA . ASP A 1 89 ? 11.419 -1.546 -10.767 1.00 89.62 89 ASP A CA 1
ATOM 693 C C . ASP A 1 89 ? 11.111 -1.498 -9.270 1.00 89.62 89 ASP A C 1
ATOM 695 O O . ASP A 1 89 ? 11.939 -1.052 -8.474 1.00 89.62 89 ASP A O 1
ATOM 699 N N . ARG A 1 90 ? 9.943 -2.010 -8.866 1.00 89.25 90 ARG A N 1
ATOM 700 C CA . ARG A 1 90 ? 9.563 -2.091 -7.449 1.00 89.25 90 ARG A CA 1
ATOM 701 C C . ARG A 1 90 ? 10.532 -2.964 -6.655 1.00 89.25 90 ARG A C 1
ATOM 703 O O . ARG A 1 90 ? 10.719 -2.720 -5.471 1.00 89.25 90 ARG A O 1
ATOM 710 N N . THR A 1 91 ? 11.199 -3.932 -7.287 1.00 86.88 91 THR A N 1
ATOM 711 C CA . THR A 1 91 ? 12.213 -4.725 -6.580 1.00 86.88 91 THR A CA 1
ATOM 712 C C . THR A 1 91 ? 13.356 -3.869 -6.051 1.00 86.88 91 THR A C 1
ATOM 714 O O . THR A 1 91 ? 14.016 -4.318 -5.134 1.00 86.88 91 THR A O 1
ATOM 717 N N . GLY A 1 92 ? 13.581 -2.660 -6.593 1.00 85.19 92 GLY A N 1
ATOM 718 C CA . GLY A 1 92 ? 14.576 -1.698 -6.114 1.00 85.19 92 GLY A CA 1
ATOM 719 C C . GLY A 1 92 ? 14.264 -1.074 -4.748 1.00 85.19 92 GLY A C 1
ATOM 720 O O . GLY A 1 92 ? 15.187 -0.597 -4.099 1.00 85.19 92 GLY A O 1
ATOM 721 N N . ASP A 1 93 ? 13.001 -1.105 -4.323 1.00 88.56 93 ASP A N 1
ATOM 722 C CA . ASP A 1 93 ? 12.510 -0.575 -3.048 1.00 88.56 93 ASP A CA 1
ATOM 723 C C . ASP A 1 93 ? 11.363 -1.474 -2.530 1.00 88.56 93 ASP A C 1
ATOM 725 O O . ASP A 1 93 ? 10.174 -1.188 -2.755 1.00 88.56 93 ASP A O 1
ATOM 729 N N . PRO A 1 94 ? 11.718 -2.610 -1.895 1.00 90.25 94 PRO A N 1
ATOM 730 C CA . PRO A 1 94 ? 10.764 -3.520 -1.274 1.00 90.25 94 PRO A CA 1
ATOM 731 C C . PRO A 1 94 ? 10.261 -3.026 0.089 1.00 90.25 94 PRO A C 1
ATOM 733 O O . PRO A 1 94 ? 9.276 -3.572 0.573 1.00 90.25 94 PRO A O 1
ATOM 736 N N . VAL A 1 95 ? 10.911 -2.031 0.708 1.00 91.88 95 VAL A N 1
ATOM 737 C CA . VAL A 1 95 ? 10.592 -1.554 2.063 1.00 91.88 95 VAL A CA 1
ATOM 738 C C . VAL A 1 95 ? 9.316 -0.718 2.049 1.00 91.88 95 VAL A C 1
ATOM 740 O O . VAL A 1 95 ? 8.370 -1.069 2.750 1.00 91.88 95 VAL A O 1
ATOM 743 N N . THR A 1 96 ? 9.227 0.305 1.190 1.00 91.31 96 THR A N 1
ATOM 744 C CA . THR A 1 96 ? 8.058 1.204 1.103 1.00 91.31 96 THR A CA 1
ATOM 745 C C . THR A 1 96 ? 6.694 0.496 1.088 1.00 91.31 96 THR A C 1
ATOM 747 O O . THR A 1 96 ? 5.829 0.890 1.867 1.00 91.31 96 THR A O 1
ATOM 750 N N . PRO A 1 97 ? 6.434 -0.530 0.245 1.00 92.38 97 PRO A N 1
ATOM 751 C CA . PRO A 1 97 ? 5.122 -1.186 0.216 1.00 92.38 97 PRO A CA 1
ATOM 752 C C . PRO A 1 97 ? 4.827 -2.074 1.437 1.00 92.38 97 PRO A C 1
ATOM 754 O O . PRO A 1 97 ? 3.698 -2.542 1.574 1.00 92.38 97 PRO A O 1
ATOM 757 N N . LEU A 1 98 ? 5.824 -2.374 2.276 1.00 93.88 98 LEU A N 1
ATOM 758 C CA . LEU A 1 98 ? 5.650 -3.191 3.479 1.00 93.88 98 LEU A CA 1
ATOM 759 C C . LEU A 1 98 ? 5.278 -2.351 4.702 1.00 93.88 98 LEU A C 1
ATOM 761 O O . LEU A 1 98 ? 4.597 -2.878 5.579 1.00 93.88 98 LEU A O 1
ATOM 765 N N . LEU A 1 99 ? 5.707 -1.086 4.745 1.00 94.31 99 LEU A N 1
ATOM 766 C CA . LEU A 1 99 ? 5.463 -0.174 5.861 1.00 94.31 99 LEU A CA 1
ATOM 767 C C . LEU A 1 99 ? 3.978 0.181 5.987 1.00 94.31 99 LEU A C 1
ATOM 769 O O . LEU A 1 99 ? 3.322 0.498 4.989 1.00 94.31 99 LEU A O 1
ATOM 773 N N . ALA A 1 100 ? 3.488 0.209 7.224 1.00 92.31 100 ALA A N 1
ATOM 774 C CA . ALA A 1 100 ? 2.178 0.734 7.564 1.00 92.31 100 ALA A CA 1
ATOM 775 C C . ALA A 1 100 ? 2.068 2.220 7.196 1.00 92.31 100 ALA A C 1
ATOM 777 O O . ALA A 1 100 ? 2.970 3.024 7.452 1.00 92.31 100 ALA A O 1
ATOM 778 N N . GLN A 1 101 ? 0.936 2.588 6.607 1.00 92.38 101 GLN A N 1
ATOM 779 C CA . GLN A 1 101 ? 0.682 3.922 6.085 1.00 92.38 101 GLN A CA 1
ATOM 780 C C . GLN A 1 101 ? -0.187 4.747 7.039 1.00 92.38 101 GLN A C 1
ATOM 782 O O . GLN A 1 101 ? -1.220 4.288 7.525 1.00 92.38 101 GLN A O 1
ATOM 787 N N . TRP A 1 102 ? 0.200 6.009 7.248 1.00 90.62 102 TRP A N 1
ATOM 788 C CA . TRP A 1 102 ? -0.470 6.937 8.176 1.00 90.62 102 TRP A CA 1
ATOM 789 C C . TRP A 1 102 ? -1.044 8.191 7.511 1.00 90.62 102 TRP A C 1
ATOM 791 O O . TRP A 1 102 ? -1.517 9.090 8.207 1.00 90.62 102 TRP A O 1
ATOM 801 N N . THR A 1 103 ? -1.010 8.272 6.180 1.00 91.94 103 THR A N 1
ATOM 802 C CA . THR A 1 103 ? -1.743 9.299 5.425 1.00 91.94 103 THR A CA 1
ATOM 803 C C . THR A 1 103 ? -3.140 8.799 5.091 1.00 91.94 103 THR A C 1
ATOM 805 O O . THR A 1 103 ? -3.338 7.599 4.887 1.00 91.94 103 THR A O 1
ATOM 808 N N . TYR A 1 104 ? -4.122 9.701 5.041 1.00 93.06 104 TYR A N 1
ATOM 809 C CA . TYR A 1 104 ? -5.526 9.297 5.017 1.00 93.06 104 TYR A CA 1
ATOM 810 C C . TYR A 1 104 ? -5.869 8.289 3.907 1.00 93.06 104 TYR A C 1
ATOM 812 O O . TYR A 1 104 ? -6.372 7.199 4.184 1.00 93.06 104 TYR A O 1
ATOM 820 N N . GLN A 1 105 ? -5.566 8.617 2.650 1.00 93.56 105 GLN A N 1
ATOM 821 C CA . GLN A 1 105 ? -5.874 7.747 1.514 1.00 93.56 105 GLN A CA 1
ATOM 822 C C . GLN A 1 105 ? -5.131 6.409 1.591 1.00 93.56 105 GLN A C 1
ATOM 824 O O . GLN A 1 105 ? -5.724 5.360 1.335 1.00 93.56 105 GLN A O 1
ATOM 829 N N . ALA A 1 106 ? -3.840 6.442 1.925 1.00 92.06 106 ALA A N 1
ATOM 830 C CA . ALA A 1 106 ? -3.008 5.246 1.961 1.00 92.06 106 ALA A CA 1
ATOM 831 C C . ALA A 1 106 ? -3.452 4.295 3.079 1.00 92.06 106 ALA A C 1
ATOM 833 O O . ALA A 1 106 ? -3.556 3.093 2.855 1.00 92.06 106 ALA A O 1
ATOM 834 N N . MET A 1 107 ? -3.820 4.842 4.237 1.00 93.38 107 MET A N 1
ATOM 835 C CA . MET A 1 107 ? -4.329 4.087 5.375 1.00 93.38 107 MET A CA 1
ATOM 836 C C . MET A 1 107 ? -5.673 3.412 5.060 1.00 93.38 107 MET A C 1
ATOM 838 O O . MET A 1 107 ? -5.872 2.236 5.361 1.00 93.38 107 MET A O 1
ATOM 842 N N . VAL A 1 108 ? -6.590 4.124 4.393 1.00 94.44 108 VAL A N 1
ATOM 843 C CA . VAL A 1 108 ? -7.848 3.530 3.908 1.00 94.44 108 VAL A CA 1
ATOM 844 C C . VAL A 1 108 ? -7.566 2.394 2.924 1.00 94.44 108 VAL A C 1
ATOM 846 O O . VAL A 1 108 ? -8.152 1.317 3.042 1.00 94.44 108 VAL A O 1
ATOM 849 N N . HIS A 1 109 ? -6.658 2.611 1.969 1.00 93.69 109 HIS A N 1
ATOM 850 C CA . HIS A 1 109 ? -6.292 1.592 0.989 1.00 93.69 109 HIS A CA 1
ATOM 851 C C . HIS A 1 109 ? -5.639 0.366 1.638 1.00 93.69 109 HIS A C 1
ATOM 853 O O . HIS A 1 109 ? -5.923 -0.755 1.226 1.00 93.69 109 HIS A O 1
ATOM 859 N N . GLU A 1 110 ? -4.817 0.557 2.667 1.00 92.62 110 GLU A N 1
ATOM 860 C CA . GLU A 1 110 ? -4.146 -0.537 3.366 1.00 92.62 110 GLU A CA 1
ATOM 861 C C . GLU A 1 110 ? -5.123 -1.444 4.125 1.00 92.62 110 GLU A C 1
ATOM 863 O O . GLU A 1 110 ? -5.000 -2.668 4.060 1.00 92.62 110 GLU A O 1
ATOM 868 N N . TYR A 1 111 ? -6.101 -0.872 4.834 1.00 92.00 111 TYR A N 1
ATOM 869 C CA . TYR A 1 111 ? -6.972 -1.667 5.707 1.00 92.00 111 TYR A CA 1
ATOM 870 C C . TYR A 1 111 ? -8.276 -2.124 5.064 1.00 92.00 111 TYR A C 1
ATOM 872 O O . TYR A 1 111 ? -8.786 -3.183 5.436 1.00 92.00 111 TYR A O 1
ATOM 880 N N . PHE A 1 112 ? -8.816 -1.347 4.127 1.00 92.62 112 PHE A N 1
ATOM 881 C CA . PHE A 1 112 ? -10.105 -1.640 3.497 1.00 92.62 112 PHE A CA 1
ATOM 882 C C . PHE A 1 112 ? -10.000 -1.855 1.989 1.00 92.62 112 PHE A C 1
ATOM 884 O O . PHE A 1 112 ? -10.876 -2.484 1.400 1.00 92.62 112 PHE A O 1
ATOM 891 N N . GLY A 1 113 ? -8.924 -1.375 1.367 1.00 91.12 113 GLY A N 1
ATOM 892 C CA . GLY A 1 113 ? -8.804 -1.347 -0.081 1.00 91.12 113 GLY A CA 1
ATOM 893 C C . GLY A 1 113 ? -9.630 -0.218 -0.692 1.00 91.12 113 GLY A C 1
ATOM 894 O O . GLY A 1 113 ? -10.729 0.110 -0.254 1.00 91.12 113 GLY A O 1
ATOM 895 N N . ILE A 1 114 ? -9.077 0.382 -1.741 1.00 90.56 114 ILE A N 1
ATOM 896 C CA . ILE A 1 114 ? -9.800 1.319 -2.603 1.00 90.56 114 ILE A CA 1
ATOM 897 C C . ILE A 1 114 ? -9.774 0.710 -3.998 1.00 90.56 114 ILE A C 1
ATOM 899 O O . ILE A 1 114 ? -8.698 0.581 -4.586 1.00 90.56 114 ILE A O 1
ATOM 903 N N . ASP A 1 115 ? -10.941 0.337 -4.516 1.00 87.75 115 ASP A N 1
ATOM 904 C CA . ASP A 1 115 ? -11.107 -0.109 -5.899 1.00 87.75 115 ASP A CA 1
ATOM 905 C C . ASP A 1 115 ? -12.031 0.875 -6.618 1.00 87.75 115 ASP A C 1
ATOM 907 O O . ASP A 1 115 ? -13.183 1.056 -6.229 1.00 87.75 115 ASP A O 1
ATOM 911 N N . ASN A 1 116 ? -11.504 1.551 -7.642 1.00 85.38 116 ASN A N 1
ATOM 912 C CA . ASN A 1 116 ? -12.206 2.595 -8.400 1.00 85.38 116 ASN A CA 1
ATOM 913 C C . ASN A 1 116 ? -12.908 3.622 -7.493 1.00 85.38 116 ASN A C 1
ATOM 915 O O . ASN A 1 116 ? -14.128 3.780 -7.536 1.00 85.38 116 ASN A O 1
ATOM 919 N N . ASP A 1 117 ? -12.122 4.279 -6.637 1.00 88.44 117 ASP A N 1
ATOM 920 C CA . ASP A 1 117 ? -12.573 5.289 -5.670 1.00 88.44 117 ASP A CA 1
ATOM 921 C C . ASP A 1 117 ? -13.635 4.784 -4.677 1.00 88.44 117 ASP A C 1
ATOM 923 O O . ASP A 1 117 ? -14.268 5.584 -3.997 1.00 88.44 117 ASP A O 1
ATOM 927 N N . THR A 1 118 ? -13.845 3.470 -4.565 1.00 90.00 118 THR A N 1
ATOM 928 C CA . THR A 1 118 ? -14.862 2.878 -3.691 1.00 90.00 118 THR A CA 1
ATOM 929 C C . THR A 1 118 ? -14.223 1.973 -2.646 1.00 90.00 118 THR A C 1
ATOM 931 O O . THR A 1 118 ? -13.272 1.242 -2.930 1.00 90.00 118 THR A O 1
ATOM 934 N N . VAL A 1 119 ? -14.770 2.022 -1.435 1.00 92.62 119 VAL A N 1
ATOM 935 C CA . VAL A 1 119 ? -14.395 1.197 -0.287 1.00 92.62 119 VAL A CA 1
ATOM 936 C C . VAL A 1 119 ? -15.601 0.357 0.119 1.00 92.62 119 VAL A C 1
ATOM 938 O O . VAL A 1 119 ? -16.665 0.913 0.401 1.00 92.62 119 VAL A O 1
ATOM 941 N N . ASP A 1 120 ? -15.431 -0.965 0.162 1.00 91.69 120 ASP A N 1
ATOM 942 C CA . ASP A 1 120 ? -16.444 -1.903 0.657 1.00 91.69 120 ASP A CA 1
ATOM 943 C C . ASP A 1 120 ? -16.106 -2.323 2.094 1.00 91.69 120 ASP A C 1
ATOM 945 O O . ASP A 1 120 ? -15.112 -3.000 2.356 1.00 91.69 120 ASP A O 1
ATOM 949 N N . LEU A 1 121 ? -16.946 -1.907 3.038 1.00 90.25 121 LEU A N 1
ATOM 950 C CA . LEU A 1 121 ? -16.784 -2.158 4.468 1.00 90.25 121 LEU A CA 1
ATOM 951 C C . LEU A 1 121 ? -17.644 -3.319 4.978 1.00 90.25 121 LEU A C 1
ATOM 953 O O . LEU A 1 121 ? -17.592 -3.619 6.173 1.00 90.25 121 LEU A O 1
ATOM 957 N N . LYS A 1 122 ? -18.429 -3.986 4.119 1.00 88.56 122 LYS A N 1
ATOM 958 C CA . LYS A 1 122 ? -19.379 -5.033 4.541 1.00 88.56 122 LYS A CA 1
ATOM 959 C C . LYS A 1 122 ? -18.692 -6.154 5.296 1.00 88.56 122 LYS A C 1
ATOM 961 O O . LYS A 1 122 ? -19.107 -6.529 6.392 1.00 88.56 122 LYS A O 1
ATOM 966 N N . GLU A 1 123 ? -17.640 -6.686 4.689 1.00 85.69 123 GLU A N 1
ATOM 967 C CA . GLU A 1 123 ? -16.932 -7.843 5.217 1.00 85.69 123 GLU A CA 1
ATOM 968 C C . GLU A 1 123 ? -16.167 -7.473 6.492 1.00 85.69 123 GLU A C 1
ATOM 970 O O . GLU A 1 123 ? -16.269 -8.173 7.500 1.00 85.69 123 GLU A O 1
ATOM 975 N N . TYR A 1 124 ? -15.506 -6.310 6.497 1.00 88.06 124 TYR A N 1
ATOM 976 C CA . TYR A 1 124 ? -14.838 -5.783 7.687 1.00 88.06 124 TYR A CA 1
ATOM 977 C C . TYR A 1 124 ? -15.807 -5.623 8.865 1.00 88.06 124 TYR A C 1
ATOM 979 O O . TYR A 1 124 ? -15.547 -6.132 9.957 1.00 88.06 124 TYR A O 1
ATOM 987 N N . ARG A 1 125 ? -16.948 -4.955 8.657 1.00 88.38 125 ARG A N 1
ATOM 988 C CA . ARG A 1 125 ? -17.921 -4.701 9.728 1.00 88.38 125 ARG A CA 1
ATOM 989 C C . ARG A 1 125 ? -18.560 -5.981 10.237 1.00 88.38 125 ARG A C 1
ATOM 991 O O . ARG A 1 125 ? -18.719 -6.130 11.445 1.00 88.38 125 ARG A O 1
ATOM 998 N N . LYS A 1 126 ? -18.851 -6.934 9.350 1.00 87.50 126 LYS A N 1
ATOM 999 C CA . LYS A 1 126 ? -19.350 -8.258 9.737 1.00 87.50 126 LYS A CA 1
ATOM 1000 C C . LYS A 1 126 ? -18.358 -8.980 10.655 1.00 87.50 126 LYS A C 1
ATOM 1002 O O . LYS A 1 126 ? -18.754 -9.462 11.714 1.00 87.50 126 LYS A O 1
ATOM 1007 N N . GLN A 1 127 ? -17.075 -8.996 10.291 1.00 85.06 127 GLN A N 1
ATOM 1008 C CA . GLN A 1 127 ? -16.017 -9.596 11.112 1.00 85.06 127 GLN A CA 1
ATOM 1009 C C . GLN A 1 127 ? -15.832 -8.856 12.445 1.00 85.06 127 GLN A C 1
ATOM 1011 O O . GLN A 1 127 ? -15.650 -9.482 13.490 1.00 85.06 127 GLN A O 1
ATOM 1016 N N . ALA A 1 128 ? -15.906 -7.522 12.437 1.00 84.69 128 ALA A N 1
ATOM 1017 C CA . ALA A 1 128 ? -15.803 -6.709 13.644 1.00 84.69 128 ALA A CA 1
ATOM 1018 C C . ALA A 1 128 ? -16.971 -6.965 14.612 1.00 84.69 128 ALA A C 1
ATOM 1020 O O . ALA A 1 128 ? -16.753 -7.087 15.818 1.00 84.69 128 ALA A O 1
ATOM 1021 N N . GLU A 1 129 ? -18.200 -7.088 14.103 1.00 85.56 129 GLU A N 1
ATOM 1022 C CA . GLU A 1 129 ? -19.379 -7.440 14.899 1.00 85.56 129 GLU A CA 1
ATOM 1023 C C . GLU A 1 129 ? -19.274 -8.845 15.495 1.00 85.56 129 GLU A C 1
ATOM 1025 O O . GLU A 1 129 ? -19.556 -9.029 16.678 1.00 85.56 129 GLU A O 1
ATOM 1030 N N . GLU A 1 130 ? -18.848 -9.831 14.706 1.00 85.12 130 GLU A N 1
ATOM 1031 C CA . GLU A 1 130 ? -18.656 -11.208 15.170 1.00 85.12 130 GLU A CA 1
ATOM 1032 C C . GLU A 1 130 ? -17.595 -11.285 16.274 1.00 85.12 130 GLU A C 1
ATOM 1034 O O . GLU A 1 130 ? -17.837 -11.861 17.335 1.00 85.12 130 GLU A O 1
ATOM 1039 N N . LYS A 1 131 ? -16.461 -10.598 16.094 1.00 81.31 131 LYS A N 1
ATOM 1040 C CA . LYS A 1 131 ? -15.410 -10.510 17.115 1.00 81.31 131 LYS A CA 1
ATOM 1041 C C . LYS A 1 131 ? -15.913 -9.845 18.400 1.00 81.31 131 LYS A C 1
ATOM 1043 O O . LYS A 1 131 ? -15.584 -10.312 19.489 1.00 81.31 131 LYS A O 1
ATOM 1048 N N . LYS A 1 132 ? -16.728 -8.786 18.292 1.00 83.00 132 LYS A N 1
ATOM 1049 C CA . LYS A 1 132 ? -17.352 -8.112 19.448 1.00 83.00 132 LYS A CA 1
ATOM 1050 C C . LYS A 1 132 ? -18.347 -9.036 20.172 1.00 83.00 132 LYS A C 1
ATOM 1052 O O . LYS A 1 132 ? -18.368 -9.034 21.399 1.00 83.00 132 LYS A O 1
ATOM 1057 N N . ARG A 1 133 ? -19.118 -9.861 19.449 1.00 83.75 133 ARG A N 1
ATOM 1058 C CA . ARG A 1 133 ? -20.036 -10.862 20.038 1.00 83.75 133 ARG A CA 1
ATOM 1059 C C . ARG A 1 133 ? -19.289 -11.942 20.814 1.00 83.75 133 ARG A C 1
ATOM 1061 O O . ARG A 1 133 ? -19.584 -12.151 21.984 1.00 83.75 133 ARG A O 1
ATOM 1068 N N . LEU A 1 134 ? -18.268 -12.541 20.201 1.00 79.00 134 LEU A N 1
ATOM 1069 C CA . LEU A 1 134 ? -17.441 -13.574 20.835 1.00 79.00 134 LEU A CA 1
ATOM 1070 C C . LEU A 1 134 ? -16.713 -13.054 22.088 1.00 79.00 134 LEU A C 1
ATOM 1072 O O . LEU A 1 134 ? -16.501 -13.798 23.041 1.00 79.00 134 LEU A O 1
ATOM 1076 N N . GLN A 1 135 ? -16.339 -11.770 22.109 1.00 73.81 135 GLN A N 1
ATOM 1077 C CA . GLN A 1 135 ? -15.755 -11.129 23.292 1.00 73.81 135 GLN A CA 1
ATOM 1078 C C . GLN A 1 135 ? -16.789 -10.864 24.394 1.00 73.81 135 GLN A C 1
ATOM 1080 O O . GLN A 1 135 ? -16.460 -11.022 25.566 1.00 73.81 135 GLN A O 1
ATOM 1085 N N . ALA A 1 136 ? -18.021 -10.493 24.034 1.00 74.38 136 ALA A N 1
ATOM 1086 C CA . ALA A 1 136 ? -19.100 -10.255 24.992 1.00 74.38 136 ALA A CA 1
ATOM 1087 C C . ALA A 1 136 ? -19.578 -11.553 25.665 1.00 74.38 136 ALA A C 1
ATOM 1089 O O . ALA A 1 136 ? -19.834 -11.556 26.864 1.00 74.38 136 ALA A O 1
ATOM 1090 N N . GLU A 1 137 ? -19.623 -12.668 24.933 1.00 64.19 137 GLU A N 1
ATOM 1091 C CA . GLU A 1 137 ? -19.998 -13.985 25.472 1.00 64.19 137 GLU A CA 1
ATOM 1092 C C . GLU A 1 137 ? -18.961 -14.552 26.467 1.00 64.19 137 GLU A C 1
ATOM 1094 O O . GLU A 1 137 ? -19.296 -15.386 27.306 1.00 64.19 137 GLU A O 1
ATOM 1099 N N . GLY A 1 138 ? -17.714 -14.065 26.437 1.00 56.62 138 GLY A N 1
ATOM 1100 C CA . GLY A 1 138 ? -16.660 -14.418 27.398 1.00 56.62 138 GLY A CA 1
ATOM 1101 C C . GLY A 1 138 ? -16.679 -13.614 28.706 1.00 56.62 138 GLY A C 1
ATOM 1102 O O . GLY A 1 138 ? -15.929 -13.931 29.630 1.00 56.62 138 GLY A O 1
ATOM 1103 N N . SER A 1 139 ? -17.521 -12.581 28.810 1.00 56.81 139 SER A N 1
ATOM 1104 C CA . SER A 1 139 ? -17.645 -11.725 29.991 1.00 56.81 139 SER A CA 1
ATOM 1105 C C . SER A 1 139 ? -19.121 -11.535 30.349 1.00 56.81 139 SER A C 1
ATOM 1107 O O . SER A 1 139 ? -19.798 -10.692 29.773 1.00 56.81 139 SER A O 1
ATOM 1109 N N . SER A 1 140 ? -19.587 -12.287 31.347 1.00 48.47 140 SER A N 1
ATOM 1110 C CA . SER A 1 140 ? -20.934 -12.276 31.947 1.00 48.47 140 SER A CA 1
ATOM 1111 C C . SER A 1 140 ? -22.083 -12.883 31.123 1.00 48.47 140 SER A C 1
ATOM 1113 O O . SER A 1 140 ? -22.458 -12.434 30.046 1.00 48.47 140 SER A O 1
ATOM 1115 N N . SER A 1 141 ? -22.676 -13.909 31.729 1.00 45.88 141 SER A N 1
ATOM 1116 C CA . SER A 1 141 ? -23.957 -14.523 31.412 1.00 45.88 141 SER A CA 1
ATOM 1117 C C . SER A 1 141 ? -25.109 -13.566 31.732 1.00 45.88 141 SER A C 1
ATOM 1119 O O . SER A 1 141 ? -25.630 -13.594 32.842 1.00 45.88 141 SER A O 1
ATOM 1121 N N . GLU A 1 142 ? -25.518 -12.738 30.777 1.00 44.75 142 GLU A N 1
ATOM 1122 C CA . GLU A 1 142 ? -26.842 -12.108 30.774 1.00 44.75 142 GLU A CA 1
ATOM 1123 C C . GLU A 1 142 ? -27.360 -12.046 29.332 1.00 44.75 142 GLU A C 1
ATOM 1125 O O . GLU A 1 142 ? -26.897 -11.259 28.504 1.00 44.75 142 GLU A O 1
ATOM 1130 N N . GLU A 1 143 ? -28.333 -12.907 29.029 1.00 41.03 143 GLU A N 1
ATOM 1131 C CA . GLU A 1 143 ? -29.100 -12.873 27.786 1.00 41.03 143 GLU A CA 1
ATOM 1132 C C . GLU A 1 143 ? -29.820 -11.521 27.666 1.00 41.03 143 GLU A C 1
ATOM 1134 O O . GLU A 1 143 ? -30.808 -11.253 28.352 1.00 41.03 143 GLU A O 1
ATOM 1139 N N . LYS A 1 144 ? -29.346 -10.651 26.766 1.00 40.75 144 LYS A N 1
ATOM 1140 C CA . LYS A 1 144 ? -30.148 -9.524 26.275 1.00 40.75 144 LYS A CA 1
ATOM 1141 C C . LYS A 1 144 ? -30.941 -9.958 25.041 1.00 40.75 144 LYS A C 1
ATOM 1143 O O . LYS A 1 144 ? -30.377 -10.596 24.153 1.00 40.75 144 LYS A O 1
ATOM 1148 N N . PRO A 1 145 ? -32.229 -9.584 24.949 1.00 38.62 145 PRO A N 1
ATOM 1149 C CA . PRO A 1 145 ? -33.120 -10.086 23.915 1.00 38.62 145 PRO A CA 1
ATOM 1150 C C . PRO A 1 145 ? -32.685 -9.621 22.523 1.00 38.62 145 PRO A C 1
ATOM 1152 O O . PRO A 1 145 ? -32.314 -8.460 22.315 1.00 38.62 145 PRO A O 1
ATOM 1155 N N . GLU A 1 146 ? -32.784 -10.543 21.565 1.00 38.38 146 GLU A N 1
ATOM 1156 C CA . GLU A 1 146 ? -32.570 -10.319 20.139 1.00 38.38 146 GLU A CA 1
ATOM 1157 C C . GLU A 1 146 ? -33.376 -9.109 19.642 1.00 38.38 146 GLU A C 1
ATOM 1159 O O . GLU A 1 146 ? -34.597 -9.156 19.461 1.00 38.38 146 GLU A O 1
ATOM 1164 N N . LYS A 1 147 ? -32.686 -8.004 19.342 1.00 39.16 147 LYS A N 1
ATOM 1165 C CA . LYS A 1 147 ? -33.264 -6.968 18.486 1.00 39.16 147 LYS A CA 1
ATOM 1166 C C . LYS A 1 147 ? -33.337 -7.525 17.068 1.00 39.16 147 LYS A C 1
ATOM 1168 O O . LYS A 1 147 ? -32.316 -7.682 16.400 1.00 39.16 147 LYS A O 1
ATOM 1173 N N . LYS A 1 148 ? -34.564 -7.809 16.615 1.00 36.12 148 LYS A N 1
ATOM 1174 C CA . LYS A 1 148 ? -34.908 -8.105 15.217 1.00 36.12 148 LYS A CA 1
ATOM 1175 C C . LYS A 1 148 ? -34.128 -7.175 14.283 1.00 36.12 148 LYS A C 1
ATOM 1177 O O . LYS A 1 148 ? -34.283 -5.956 14.360 1.00 36.12 148 LYS A O 1
ATOM 1182 N N . LYS A 1 149 ? -33.316 -7.761 13.396 1.00 39.38 149 LYS A N 1
ATOM 1183 C CA . LYS A 1 149 ? -32.635 -7.071 12.294 1.00 39.38 149 LYS A CA 1
ATOM 1184 C C . LYS A 1 149 ? -33.678 -6.330 11.450 1.00 39.38 149 LYS A C 1
ATOM 1186 O O . LYS A 1 149 ? -34.322 -6.928 10.590 1.00 39.38 149 LYS A O 1
ATOM 1191 N N . GLN A 1 150 ? -33.849 -5.028 11.673 1.00 37.12 150 GLN A N 1
ATOM 1192 C CA . GLN A 1 150 ? -34.316 -4.154 10.601 1.00 37.12 150 GLN A CA 1
ATOM 1193 C C . GLN A 1 150 ? -33.242 -4.210 9.513 1.00 37.12 150 GLN A C 1
ATOM 1195 O O . GLN A 1 150 ? -32.057 -4.130 9.833 1.00 37.12 150 GLN A O 1
ATOM 1200 N N . LYS A 1 151 ? -33.644 -4.433 8.255 1.00 37.62 151 LYS A N 1
ATOM 1201 C CA . LYS A 1 151 ? -32.760 -4.368 7.082 1.00 37.62 151 LYS A CA 1
ATOM 1202 C C . LYS A 1 151 ? -32.004 -3.037 7.140 1.00 37.62 151 LYS A C 1
ATOM 1204 O O . LYS A 1 151 ? -32.576 -1.999 6.827 1.00 37.62 151 LYS A O 1
ATOM 1209 N N . GLY A 1 152 ? -30.765 -3.088 7.624 1.00 39.78 152 GLY A N 1
ATOM 1210 C CA . GLY A 1 152 ? -29.886 -1.938 7.725 1.00 39.78 152 GLY A CA 1
ATOM 1211 C C . GLY A 1 152 ? -29.637 -1.385 6.332 1.00 39.78 152 GLY A C 1
ATOM 1212 O O . GLY A 1 152 ? -29.467 -2.143 5.378 1.00 39.78 152 GLY A O 1
ATOM 1213 N N . ASP A 1 153 ? -29.694 -0.067 6.242 1.00 46.28 153 ASP A N 1
ATOM 1214 C CA . ASP A 1 153 ? -29.423 0.738 5.064 1.00 46.28 153 ASP A CA 1
ATOM 1215 C C . ASP A 1 153 ? -28.119 0.285 4.376 1.00 46.28 153 ASP A C 1
ATOM 1217 O O . ASP A 1 153 ? -27.019 0.592 4.837 1.00 46.28 153 ASP A O 1
ATOM 1221 N N . GLN A 1 154 ? -28.246 -0.487 3.288 1.00 49.38 154 GLN A N 1
ATOM 1222 C CA . GLN A 1 154 ? -27.124 -1.078 2.538 1.00 49.38 154 GLN A CA 1
ATOM 1223 C C . GLN A 1 154 ? -26.166 -0.021 1.959 1.00 49.38 154 GLN A C 1
ATOM 1225 O O . GLN A 1 154 ? -25.097 -0.370 1.461 1.00 49.38 154 GLN A O 1
ATOM 1230 N N . THR A 1 155 ? -26.546 1.260 2.008 1.00 54.78 155 THR A N 1
ATOM 1231 C CA . THR A 1 155 ? -25.762 2.389 1.504 1.00 54.78 155 THR A CA 1
ATOM 1232 C C . THR A 1 155 ? -24.585 2.765 2.406 1.00 54.78 155 THR A C 1
ATOM 1234 O O . THR A 1 155 ? -23.630 3.357 1.918 1.00 54.78 155 THR A O 1
ATOM 1237 N N . LYS A 1 156 ? -24.590 2.394 3.697 1.00 64.12 156 LYS A N 1
ATOM 1238 C CA . LYS A 1 156 ? -23.510 2.769 4.631 1.00 64.12 156 LYS A CA 1
ATOM 1239 C C . LYS A 1 156 ? -22.239 1.942 4.496 1.00 64.12 156 LYS A C 1
ATOM 1241 O O . LYS A 1 156 ? -21.209 2.345 5.039 1.00 64.12 156 LYS A O 1
ATOM 1246 N N . ASP A 1 157 ? -22.308 0.791 3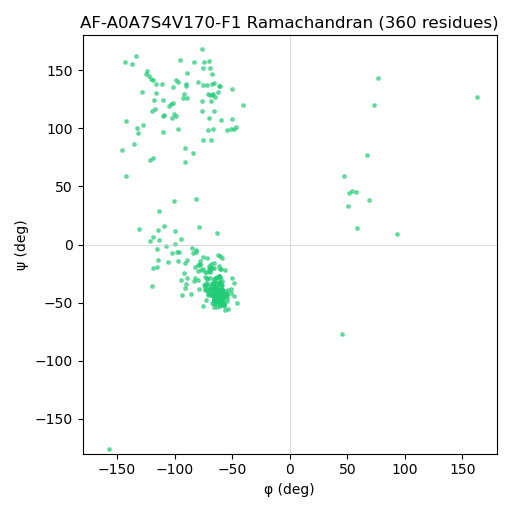.839 1.00 78.50 157 ASP A N 1
ATOM 1247 C CA . ASP A 1 157 ? -21.163 -0.114 3.727 1.00 78.50 157 ASP A CA 1
ATOM 1248 C C . ASP A 1 157 ? -20.308 0.154 2.488 1.00 78.50 157 ASP A C 1
ATOM 1250 O O . ASP A 1 157 ? -19.166 -0.282 2.438 1.00 78.50 157 ASP A O 1
ATOM 1254 N N . HIS A 1 158 ? -20.840 0.900 1.517 1.00 86.38 158 HIS A N 1
ATOM 1255 C CA . HIS A 1 158 ? -20.127 1.298 0.308 1.00 86.38 158 HIS A CA 1
ATOM 1256 C C . HIS A 1 158 ? -19.825 2.787 0.362 1.00 86.38 158 HIS A C 1
ATOM 1258 O O . HIS A 1 158 ? -20.730 3.618 0.289 1.00 86.38 158 HIS A O 1
ATOM 1264 N N . ILE A 1 159 ? -18.549 3.131 0.495 1.00 90.12 159 ILE A N 1
ATOM 1265 C CA . ILE A 1 159 ? -18.095 4.513 0.633 1.00 90.12 159 ILE A CA 1
ATOM 1266 C C . ILE A 1 159 ? -17.352 4.928 -0.633 1.00 90.12 159 ILE A C 1
ATOM 1268 O O . ILE A 1 159 ? -16.362 4.306 -1.002 1.00 90.12 159 ILE A O 1
ATOM 1272 N N . VAL A 1 160 ? -17.796 6.016 -1.267 1.00 90.88 160 VAL A N 1
ATOM 1273 C CA . VAL A 1 160 ? -17.091 6.629 -2.404 1.00 90.88 160 VAL A CA 1
ATOM 1274 C C . VAL A 1 160 ? -16.147 7.726 -1.903 1.00 90.88 160 VAL A C 1
ATOM 1276 O O . VAL A 1 160 ? -16.566 8.655 -1.202 1.00 90.88 160 VAL A O 1
ATOM 1279 N N . LEU A 1 161 ? -14.877 7.625 -2.284 1.00 91.00 161 LEU A N 1
ATOM 1280 C CA . LEU A 1 161 ? -13.765 8.527 -1.992 1.00 91.00 161 LEU A CA 1
ATOM 1281 C C . LEU A 1 161 ? -13.164 9.041 -3.305 1.00 91.00 161 LEU A C 1
ATOM 1283 O O . LEU A 1 161 ? -12.077 8.632 -3.707 1.00 91.00 161 LEU A O 1
ATOM 1287 N N . SER A 1 162 ? -13.883 9.936 -3.987 1.00 88.62 162 SER A N 1
ATOM 1288 C CA . SER A 1 162 ? -13.376 10.572 -5.205 1.00 88.62 162 SER A CA 1
ATOM 1289 C C . SER A 1 162 ? -12.910 12.001 -4.915 1.00 88.62 162 SER A C 1
ATOM 1291 O O . SER A 1 162 ? -13.741 12.833 -4.536 1.00 88.62 162 SER A O 1
ATOM 1293 N N . PRO A 1 163 ? -11.630 12.342 -5.166 1.00 87.81 163 PRO A N 1
ATOM 1294 C CA . PRO A 1 163 ? -11.120 13.705 -4.987 1.00 87.81 163 PRO A CA 1
ATOM 1295 C C . PRO A 1 163 ? -11.837 14.748 -5.856 1.00 87.81 163 PRO A C 1
ATOM 1297 O O . PRO A 1 163 ? -11.797 15.937 -5.570 1.00 87.81 163 PRO A O 1
ATOM 1300 N N . SER A 1 164 ? -12.497 14.314 -6.935 1.00 86.81 164 SER A N 1
ATOM 1301 C CA . SER A 1 164 ? -13.224 15.201 -7.853 1.00 86.81 164 SER A CA 1
ATOM 1302 C C . SER A 1 164 ? -14.610 15.622 -7.350 1.00 86.81 164 SER A C 1
ATOM 1304 O O . SER A 1 164 ? -15.143 16.635 -7.796 1.00 86.81 164 SER A O 1
ATOM 1306 N N . GLN A 1 165 ? -15.206 14.845 -6.443 1.00 86.19 165 GLN A N 1
ATOM 1307 C CA . GLN A 1 165 ? -16.577 15.046 -5.952 1.00 86.19 165 GLN A CA 1
ATOM 1308 C C . GLN A 1 165 ? -16.621 15.410 -4.464 1.00 86.19 165 GLN A C 1
ATOM 1310 O O . GLN A 1 165 ? -17.658 15.859 -3.965 1.00 86.19 165 GLN A O 1
ATOM 1315 N N . ASP A 1 166 ? -15.504 15.225 -3.762 1.00 90.88 166 ASP A N 1
ATOM 1316 C CA . ASP A 1 166 ? -15.386 15.409 -2.327 1.00 90.88 166 ASP A CA 1
ATOM 1317 C C . ASP A 1 166 ? -14.223 16.339 -1.974 1.00 90.88 166 ASP A C 1
ATOM 1319 O O . ASP A 1 166 ? -13.057 15.942 -1.976 1.00 90.88 166 ASP A O 1
ATOM 1323 N N . GLN A 1 167 ? -14.570 17.584 -1.644 1.00 89.69 167 GLN A N 1
ATOM 1324 C CA . GLN A 1 167 ? -13.605 18.608 -1.255 1.00 89.69 167 GLN A CA 1
ATOM 1325 C C . GLN A 1 167 ? -12.882 18.249 0.049 1.00 89.69 167 GLN A C 1
ATOM 1327 O O . GLN A 1 167 ? -11.674 18.433 0.142 1.00 89.69 167 GLN A O 1
ATOM 1332 N N . PHE A 1 168 ? -13.593 17.684 1.033 1.00 92.00 168 PHE A N 1
ATOM 1333 C CA . PHE A 1 168 ? -12.971 17.308 2.302 1.00 92.00 168 PHE A CA 1
ATOM 1334 C C . PHE A 1 168 ? -11.918 16.227 2.070 1.00 92.00 168 PHE A C 1
ATOM 1336 O O . PHE A 1 168 ? -10.812 16.314 2.601 1.00 92.00 168 PHE A O 1
ATOM 1343 N N . PHE A 1 169 ? -12.236 15.225 1.246 1.00 92.88 169 PHE A N 1
ATOM 1344 C CA . PHE A 1 169 ? -11.264 14.200 0.887 1.00 92.88 169 PHE A CA 1
ATOM 1345 C C . PHE A 1 169 ? -10.073 14.782 0.123 1.00 92.88 169 PHE A C 1
ATOM 1347 O O . PHE A 1 169 ? -8.941 14.461 0.464 1.00 92.88 169 PHE A O 1
ATOM 1354 N N . LEU A 1 170 ? -10.306 15.653 -0.863 1.00 92.00 170 LEU A N 1
ATOM 1355 C CA . LEU A 1 170 ? -9.239 16.289 -1.639 1.00 92.00 170 LEU A CA 1
ATOM 1356 C C . LEU A 1 170 ? -8.244 17.048 -0.748 1.00 92.00 170 LEU A C 1
ATOM 1358 O O . LEU A 1 170 ? -7.037 16.912 -0.935 1.00 92.00 170 LEU A O 1
ATOM 1362 N N . ASP A 1 171 ? -8.751 17.788 0.238 1.00 92.00 171 ASP A N 1
ATOM 1363 C CA . ASP A 1 171 ? -7.931 18.595 1.146 1.00 92.00 171 ASP A CA 1
ATOM 1364 C C . ASP A 1 171 ? -7.174 17.739 2.176 1.00 92.00 171 ASP A C 1
ATOM 1366 O O . ASP A 1 171 ? -6.139 18.155 2.684 1.00 92.00 171 ASP A O 1
ATOM 1370 N N . ASN A 1 172 ? -7.668 16.532 2.478 1.00 92.50 172 ASN A N 1
ATOM 1371 C CA . ASN A 1 172 ? -7.151 15.689 3.560 1.00 92.50 172 ASN A CA 1
ATOM 1372 C C . ASN A 1 172 ? -6.517 14.369 3.099 1.00 92.50 172 ASN A C 1
ATOM 1374 O O . ASN A 1 172 ? -6.008 13.622 3.930 1.00 92.50 172 ASN A O 1
ATOM 1378 N N . MET A 1 173 ? -6.540 14.031 1.806 1.00 91.88 173 MET A N 1
ATOM 1379 C CA . MET A 1 173 ? -6.128 12.702 1.323 1.00 91.88 173 MET A CA 1
ATOM 1380 C C . MET A 1 173 ? -4.669 12.353 1.643 1.00 91.88 173 MET A C 1
ATOM 1382 O O . MET A 1 173 ? -4.348 11.176 1.816 1.00 91.88 173 MET A O 1
ATOM 1386 N N . PHE A 1 174 ? -3.807 13.366 1.759 1.00 90.94 174 PHE A N 1
ATOM 1387 C CA . PHE A 1 174 ? -2.391 13.221 2.108 1.00 90.94 174 PHE A CA 1
ATOM 1388 C C . PHE A 1 174 ? -2.058 13.692 3.523 1.00 90.94 174 PHE A C 1
ATOM 1390 O O . PHE A 1 174 ? -0.903 13.594 3.935 1.00 90.94 174 PHE A O 1
ATOM 1397 N N . GLU A 1 175 ? -3.049 14.187 4.266 1.00 89.94 175 GLU A N 1
ATOM 1398 C CA . GLU A 1 175 ? -2.845 14.593 5.649 1.00 89.94 175 GLU A CA 1
ATOM 1399 C C . GLU A 1 175 ? -2.558 13.374 6.518 1.00 89.94 175 GLU A C 1
ATOM 1401 O O . GLU A 1 175 ? -3.053 12.263 6.280 1.00 89.94 175 GLU A O 1
ATOM 1406 N N . ASN A 1 176 ? -1.725 13.592 7.531 1.00 87.62 176 ASN A N 1
ATOM 1407 C CA . ASN A 1 176 ? -1.396 12.553 8.490 1.00 87.62 176 ASN A CA 1
ATOM 1408 C C . ASN A 1 176 ? -2.612 12.235 9.381 1.00 87.62 176 ASN A C 1
ATOM 1410 O O . ASN A 1 176 ? -3.516 13.053 9.555 1.00 87.62 176 ASN A O 1
ATOM 1414 N N . TRP A 1 177 ? -2.619 11.045 9.978 1.00 82.44 177 TRP A N 1
ATOM 1415 C CA . TRP A 1 177 ? -3.709 10.565 10.829 1.00 82.44 177 TRP A CA 1
ATOM 1416 C C . TRP A 1 177 ? -4.081 11.517 11.982 1.00 82.44 177 TRP A C 1
ATOM 1418 O O . TRP A 1 177 ? -5.263 11.691 12.287 1.00 82.44 177 TRP A O 1
ATOM 1428 N N . GLY A 1 178 ? -3.093 12.155 12.616 1.00 79.06 178 GLY A N 1
ATOM 1429 C CA . GLY A 1 178 ? -3.319 13.097 13.714 1.00 79.06 178 GLY A CA 1
ATOM 1430 C C . GLY A 1 178 ? -4.034 14.368 13.250 1.00 79.06 178 GLY A C 1
ATOM 1431 O O . GLY A 1 178 ? -5.062 14.748 13.816 1.00 79.06 178 GLY A O 1
ATOM 1432 N N . GLN A 1 179 ? -3.526 14.983 12.183 1.00 83.62 179 GLN A N 1
ATOM 1433 C CA . GLN A 1 179 ? -4.087 16.182 11.571 1.00 83.62 179 GLN A CA 1
ATOM 1434 C C . GLN A 1 179 ? -5.471 15.914 10.971 1.00 83.62 179 GLN A C 1
ATOM 1436 O O . GLN A 1 179 ? -6.388 16.709 11.174 1.00 83.62 179 GLN A O 1
ATOM 1441 N N . LEU A 1 180 ? -5.667 14.757 10.333 1.00 85.19 180 LEU A N 1
ATOM 1442 C CA . LEU A 1 180 ? -6.975 14.307 9.858 1.00 85.19 180 LEU A CA 1
ATOM 1443 C C . LEU A 1 180 ? -8.005 14.287 10.997 1.00 85.19 180 LEU A C 1
ATOM 1445 O O . LEU A 1 180 ? -9.125 14.763 10.821 1.00 85.19 180 LEU A O 1
ATOM 1449 N N . GLY A 1 181 ? -7.635 13.769 12.173 1.00 78.19 181 GLY A N 1
ATOM 1450 C CA . GLY A 1 181 ? -8.515 13.749 13.342 1.00 78.19 181 GLY A CA 1
ATOM 1451 C C . GLY A 1 181 ? -8.970 15.148 13.774 1.00 78.19 181 GLY A C 1
ATOM 1452 O O . GLY A 1 181 ? -10.149 15.344 14.075 1.00 78.19 181 GLY A O 1
ATOM 1453 N N . ILE A 1 182 ? -8.063 16.130 13.750 1.00 84.81 182 ILE A N 1
ATOM 1454 C CA . ILE A 1 182 ? -8.373 17.540 14.041 1.00 84.81 182 ILE A CA 1
ATOM 1455 C C . ILE A 1 182 ? -9.310 18.109 12.968 1.00 84.81 182 ILE A C 1
ATOM 1457 O O . ILE A 1 182 ? -10.363 18.653 13.301 1.00 84.81 182 ILE A O 1
ATOM 1461 N N . ASN A 1 183 ? -8.983 17.908 11.691 1.00 85.56 183 ASN A N 1
ATOM 1462 C CA . ASN A 1 183 ? -9.747 18.442 10.562 1.00 85.56 183 ASN A CA 1
ATOM 1463 C C . ASN A 1 183 ? -11.180 17.878 10.525 1.00 85.56 183 ASN A C 1
ATOM 1465 O O . ASN A 1 183 ? -12.139 18.611 10.282 1.00 85.56 183 ASN A O 1
ATOM 1469 N N . VAL A 1 184 ? -11.361 16.590 10.845 1.00 85.06 184 VAL A N 1
ATOM 1470 C CA . VAL A 1 184 ? -12.690 15.968 10.986 1.00 85.06 184 VAL A CA 1
ATOM 1471 C C . VAL A 1 184 ? -13.479 16.595 12.142 1.00 85.06 184 VAL A C 1
ATOM 1473 O O . VAL A 1 184 ? -14.674 16.864 11.997 1.00 85.06 184 VAL A O 1
ATOM 1476 N N . GLN A 1 185 ? -12.841 16.850 13.290 1.00 80.94 185 GLN A N 1
ATOM 1477 C CA . GLN A 1 185 ? -13.502 17.494 14.430 1.00 80.94 185 GLN A CA 1
ATOM 1478 C C . GLN A 1 185 ? -13.933 18.930 14.114 1.00 80.94 185 GLN A C 1
ATOM 1480 O O . GLN A 1 185 ? -15.022 19.342 14.517 1.00 80.94 185 GLN A O 1
ATOM 1485 N N . GLU A 1 186 ? -13.103 19.692 13.405 1.00 87.69 186 GLU A N 1
ATOM 1486 C CA . GLU A 1 186 ? -13.428 21.050 12.963 1.00 87.69 186 GLU A CA 1
ATOM 1487 C C . GLU A 1 186 ? -14.598 21.046 11.977 1.00 87.69 186 GLU A C 1
ATOM 1489 O O . GLU A 1 186 ? -15.604 21.714 12.226 1.00 87.69 186 GLU A O 1
ATOM 1494 N N . ALA A 1 187 ? -14.551 20.196 10.948 1.00 86.62 187 ALA A N 1
ATOM 1495 C CA . ALA A 1 187 ? -15.644 20.049 9.989 1.00 86.62 187 ALA A CA 1
ATOM 1496 C C . ALA A 1 187 ? -16.966 19.629 10.664 1.00 86.62 187 ALA A C 1
ATOM 1498 O O . ALA A 1 187 ? -18.040 20.138 10.333 1.00 86.62 187 ALA A O 1
ATOM 1499 N N . MET A 1 188 ? -16.909 18.743 11.665 1.00 85.00 188 MET A N 1
ATOM 1500 C CA . MET A 1 188 ? -18.084 18.347 12.449 1.00 85.00 188 MET A CA 1
ATOM 1501 C C . MET A 1 188 ? -18.661 19.516 13.260 1.00 85.00 188 MET A C 1
ATOM 1503 O O . MET A 1 188 ? -19.884 19.679 13.306 1.00 85.00 188 MET A O 1
ATOM 1507 N N . LYS A 1 189 ? -17.811 20.350 13.872 1.00 84.94 189 LYS A N 1
ATOM 1508 C CA . LYS A 1 189 ? -18.247 21.556 14.597 1.00 84.94 189 LYS A CA 1
ATOM 1509 C C . LYS A 1 189 ? -18.901 22.567 13.660 1.00 84.94 189 LYS A C 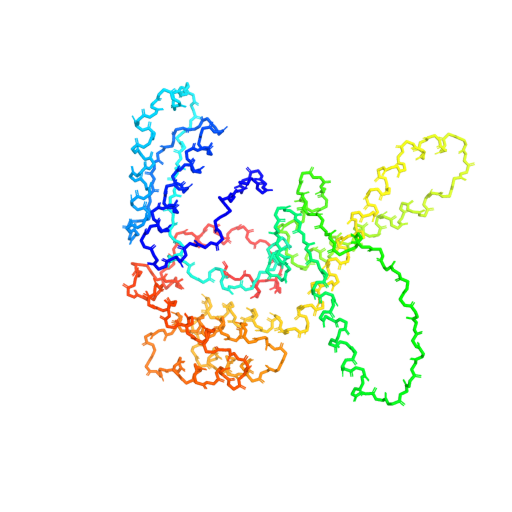1
ATOM 1511 O O . LYS A 1 189 ? -19.937 23.126 14.014 1.00 84.94 189 LYS A O 1
ATOM 1516 N N . GLU A 1 190 ? -18.349 22.779 12.468 1.00 85.75 190 GLU A N 1
ATOM 1517 C CA . GLU A 1 190 ? -18.945 23.675 11.470 1.00 85.75 190 GLU A CA 1
ATOM 1518 C C . GLU A 1 190 ? -20.335 23.208 11.033 1.00 85.75 190 GLU A C 1
ATOM 1520 O O . GLU A 1 190 ? -21.274 24.007 10.984 1.00 85.75 190 GLU A O 1
ATOM 1525 N N . VAL A 1 191 ? -20.487 21.908 10.760 1.00 84.25 191 VAL A N 1
ATOM 1526 C CA . VAL A 1 191 ? -21.783 21.314 10.414 1.00 84.25 191 VAL A CA 1
ATOM 1527 C C . VAL A 1 191 ? -22.781 21.493 11.557 1.00 84.25 191 VAL A C 1
ATOM 1529 O O . VAL A 1 191 ? -23.908 21.905 11.300 1.00 84.25 191 VAL A O 1
ATOM 1532 N N . GLN A 1 192 ? -22.379 21.256 12.811 1.00 81.69 192 GLN A N 1
ATOM 1533 C CA . GLN A 1 192 ? -23.243 21.445 13.986 1.00 81.69 192 GLN A CA 1
ATOM 1534 C C . GLN A 1 192 ? -23.668 22.905 14.185 1.00 81.69 192 GLN A C 1
ATOM 1536 O O . GLN A 1 192 ? -24.839 23.170 14.454 1.00 81.69 192 GLN A O 1
ATOM 1541 N N . GLN A 1 193 ? -22.745 23.858 14.034 1.00 82.62 193 GLN A N 1
ATOM 1542 C CA . GLN A 1 193 ? -23.058 25.285 14.150 1.00 82.62 193 GLN A CA 1
ATOM 1543 C C . GLN A 1 193 ? -24.030 25.741 13.063 1.00 82.62 193 GLN A C 1
ATOM 1545 O O . GLN A 1 193 ? -24.953 26.502 13.345 1.00 82.62 193 GLN A O 1
ATOM 1550 N N . LYS A 1 194 ? -23.834 25.279 11.822 1.00 78.19 194 LYS A N 1
ATOM 1551 C CA . LYS A 1 194 ? -24.759 25.563 10.722 1.00 78.19 194 LYS A CA 1
ATOM 1552 C C . LYS A 1 194 ? -26.124 24.921 10.983 1.00 78.19 194 LYS A C 1
ATOM 1554 O O . LYS A 1 194 ? -27.118 25.612 10.822 1.00 78.19 194 LYS A O 1
ATOM 1559 N N . ASP A 1 195 ? -26.183 23.682 11.486 1.00 75.19 195 ASP A N 1
ATOM 1560 C CA . ASP A 1 195 ? -27.432 22.988 11.868 1.00 75.19 195 ASP A CA 1
ATOM 1561 C C . ASP A 1 195 ? -28.271 23.816 12.861 1.00 75.19 195 ASP A C 1
ATOM 1563 O O . ASP A 1 195 ? -29.477 23.956 12.685 1.00 75.19 195 ASP A O 1
ATOM 1567 N N . GLN A 1 196 ? -27.626 24.437 13.857 1.00 68.62 196 GLN A N 1
ATOM 1568 C CA . GLN A 1 196 ? -28.290 25.277 14.864 1.00 68.62 196 GLN A CA 1
ATOM 1569 C C . GLN A 1 196 ? -28.832 26.603 14.306 1.00 68.62 196 GLN A C 1
ATOM 1571 O O . GLN A 1 196 ? -29.829 27.113 14.815 1.00 68.62 196 GLN A O 1
ATOM 1576 N N . ARG A 1 197 ? -28.219 27.156 13.249 1.00 63.44 197 ARG A N 1
ATOM 1577 C CA . ARG A 1 197 ? -28.692 28.387 12.585 1.00 63.44 197 ARG A CA 1
ATOM 1578 C C . ARG A 1 197 ? -29.929 28.168 11.707 1.00 63.44 197 ARG A C 1
ATOM 1580 O O . ARG A 1 197 ? -30.544 29.144 11.301 1.00 63.44 197 ARG A O 1
ATOM 1587 N N . HIS A 1 198 ? -30.328 26.923 11.443 1.00 59.56 198 HIS A N 1
ATOM 1588 C CA . HIS A 1 198 ? -31.501 26.596 10.624 1.00 59.56 198 HIS A CA 1
ATOM 1589 C C . HIS A 1 198 ? -32.855 26.730 11.360 1.00 59.56 198 HIS A C 1
ATOM 1591 O O . HIS A 1 198 ? -33.871 26.243 10.864 1.00 59.56 198 HIS A O 1
ATOM 1597 N N . GLN A 1 199 ? -32.921 27.399 12.520 1.00 56.97 199 GLN A N 1
ATOM 1598 C CA . GLN A 1 199 ? -34.200 27.832 13.104 1.00 56.97 199 GLN A CA 1
ATOM 1599 C C . GLN A 1 199 ? -34.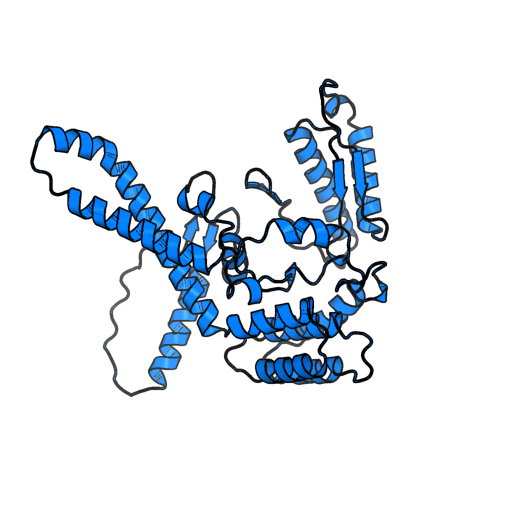724 29.056 12.330 1.00 56.97 199 GLN A C 1
ATOM 1601 O O . GLN A 1 199 ? -34.389 30.195 12.641 1.00 56.97 199 GLN A O 1
ATOM 1606 N N . VAL A 1 200 ? -35.506 28.806 11.277 1.00 55.22 200 VAL A N 1
ATOM 1607 C CA . VAL A 1 200 ? -36.019 29.827 10.345 1.00 55.22 200 VAL A CA 1
ATOM 1608 C C . VAL A 1 200 ? -36.983 30.792 11.050 1.00 55.22 200 VAL A C 1
ATOM 1610 O O . VAL A 1 200 ? -37.957 30.345 11.654 1.00 55.22 200 VAL A O 1
ATOM 1613 N N . GLN A 1 201 ? -36.740 32.107 10.952 1.00 57.72 201 GLN A N 1
ATOM 1614 C CA . GLN A 1 201 ? -37.605 33.144 11.546 1.00 57.72 201 GLN A CA 1
ATOM 1615 C C . GLN A 1 201 ? -38.284 34.066 10.514 1.00 57.72 201 GLN A C 1
ATOM 1617 O O . GLN A 1 201 ? -39.308 34.664 10.843 1.00 57.72 201 GLN A O 1
ATOM 1622 N N . THR A 1 202 ? -37.794 34.162 9.266 1.00 62.38 202 THR A N 1
ATOM 1623 C CA . THR A 1 202 ? -38.392 35.026 8.224 1.00 62.38 202 THR A CA 1
ATOM 1624 C C . THR A 1 202 ? -38.570 34.336 6.859 1.00 62.38 202 THR A C 1
ATOM 1626 O O . THR A 1 202 ? -37.987 33.290 6.577 1.00 62.38 202 THR A O 1
ATOM 1629 N N . ILE A 1 203 ? -39.416 34.916 5.995 1.00 58.41 203 ILE A N 1
ATOM 1630 C CA . ILE A 1 203 ? -39.745 34.392 4.651 1.00 58.41 203 ILE A CA 1
ATOM 1631 C C . ILE A 1 203 ? -38.568 34.558 3.669 1.00 58.41 203 ILE A C 1
ATOM 1633 O O . ILE A 1 203 ? -38.395 33.746 2.762 1.00 58.41 203 ILE A O 1
ATOM 1637 N N . GLU A 1 204 ? -37.728 35.574 3.864 1.00 65.44 204 GLU A N 1
ATOM 1638 C CA . GLU A 1 204 ? -36.527 35.816 3.053 1.00 65.44 204 GLU A CA 1
ATOM 1639 C C . GLU A 1 204 ? -35.423 34.798 3.391 1.00 65.44 204 GLU A C 1
ATOM 1641 O O . GLU A 1 204 ? -34.817 34.211 2.488 1.00 65.44 204 GLU A O 1
ATOM 1646 N N . ASP A 1 205 ? -35.280 34.469 4.682 1.00 65.25 205 ASP A N 1
ATOM 1647 C CA . ASP A 1 205 ? -34.426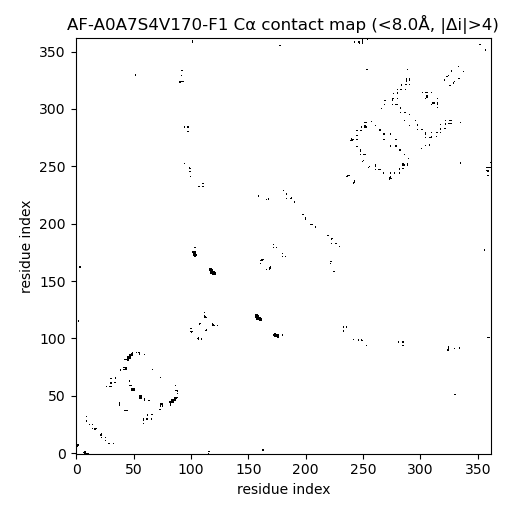 33.374 5.157 1.00 65.25 205 ASP A CA 1
ATOM 1648 C C . ASP A 1 205 ? -34.883 32.019 4.599 1.00 65.25 205 ASP A C 1
ATOM 1650 O O . ASP A 1 205 ? -34.052 31.172 4.290 1.00 65.25 205 ASP A O 1
ATOM 1654 N N . MET A 1 206 ? -36.192 31.811 4.400 1.00 55.25 206 MET A N 1
ATOM 1655 C CA . MET A 1 206 ? -36.740 30.578 3.814 1.00 55.25 206 MET A CA 1
ATOM 1656 C C . MET A 1 206 ? -36.300 30.373 2.355 1.00 55.25 206 MET A C 1
ATOM 1658 O O . MET A 1 206 ? -36.078 29.239 1.923 1.00 55.25 206 MET A O 1
ATOM 1662 N N . LYS A 1 207 ? -36.156 31.460 1.584 1.00 63.34 207 LYS A N 1
ATOM 1663 C CA . LYS A 1 207 ? -35.712 31.399 0.184 1.00 63.34 207 LYS A CA 1
ATOM 1664 C C . LYS A 1 207 ? -34.220 31.070 0.090 1.00 63.34 207 LYS A C 1
ATOM 1666 O O . LYS A 1 207 ? -33.853 30.131 -0.609 1.00 63.34 207 LYS A O 1
ATOM 1671 N N . GLN A 1 208 ? -33.381 31.764 0.863 1.00 67.12 208 GLN A N 1
ATOM 1672 C CA . GLN A 1 208 ? -31.946 31.458 0.956 1.00 67.12 208 GLN A CA 1
ATOM 1673 C C . GLN A 1 208 ? -31.684 30.073 1.563 1.00 67.12 208 GLN A C 1
ATOM 1675 O O . GLN A 1 208 ? -30.727 29.395 1.190 1.00 67.12 208 GLN A O 1
ATOM 1680 N N . PHE A 1 209 ? -32.545 29.633 2.483 1.00 64.69 209 PHE A N 1
ATOM 1681 C CA . PHE A 1 209 ? -32.523 28.287 3.035 1.00 64.69 209 PHE A CA 1
ATOM 1682 C C . PHE A 1 209 ? -32.789 27.249 1.948 1.00 64.69 209 PHE A C 1
ATOM 1684 O O . PHE A 1 209 ? -31.960 26.369 1.764 1.00 64.69 209 PHE A O 1
ATOM 1691 N N . MET A 1 210 ? -33.878 27.362 1.178 1.00 64.25 210 MET A N 1
ATOM 1692 C CA . MET A 1 210 ? -34.164 26.415 0.090 1.00 64.25 210 MET A CA 1
ATOM 1693 C C . MET A 1 210 ? -33.054 26.362 -0.967 1.00 64.25 210 MET A C 1
ATOM 1695 O O . MET A 1 210 ? -32.773 25.284 -1.487 1.00 64.25 210 MET A O 1
ATOM 1699 N N . GLU A 1 211 ? -32.403 27.490 -1.256 1.00 75.25 211 GLU A N 1
ATOM 1700 C CA . GLU A 1 211 ? -31.292 27.559 -2.212 1.00 75.25 211 GLU A CA 1
ATOM 1701 C C . GLU A 1 211 ? -30.013 26.873 -1.683 1.00 75.25 211 GLU A C 1
ATOM 1703 O O . GLU A 1 211 ? -29.351 26.157 -2.433 1.00 75.25 211 GLU A O 1
ATOM 1708 N N . ASN A 1 212 ? -29.688 27.009 -0.390 1.00 76.25 212 ASN A N 1
ATOM 1709 C CA . ASN A 1 212 ? -28.450 26.472 0.205 1.00 76.25 212 ASN A CA 1
ATOM 1710 C C . ASN A 1 212 ? -28.606 25.106 0.903 1.00 76.25 212 ASN A C 1
ATOM 1712 O O . ASN A 1 212 ? -27.614 24.437 1.206 1.00 76.25 212 ASN A O 1
ATOM 1716 N N . PHE A 1 213 ? -29.835 24.668 1.173 1.00 75.00 213 PHE A N 1
ATOM 1717 C CA . PHE A 1 213 ? -30.125 23.426 1.893 1.00 75.00 213 PHE A CA 1
ATOM 1718 C C . PHE A 1 213 ? -29.588 22.159 1.199 1.00 75.00 213 PHE A C 1
ATOM 1720 O O . PHE A 1 213 ? -29.057 21.293 1.904 1.00 75.00 213 PHE A O 1
ATOM 1727 N N . PRO A 1 214 ? -29.641 22.018 -0.146 1.00 81.19 214 PRO A N 1
ATOM 1728 C CA . PRO A 1 214 ? -29.032 20.876 -0.830 1.00 81.19 214 PRO A CA 1
ATOM 1729 C C . PRO A 1 214 ? -27.513 20.782 -0.609 1.00 81.19 214 PRO A C 1
ATOM 1731 O O . PRO A 1 214 ? -27.004 19.704 -0.299 1.00 81.19 214 PRO A O 1
ATOM 1734 N N . GLU A 1 215 ? -26.798 21.909 -0.696 1.00 80.19 215 GLU A N 1
ATOM 1735 C CA . GLU A 1 215 ? -25.352 21.988 -0.433 1.00 80.19 215 GLU A CA 1
ATOM 1736 C C . GLU A 1 215 ? -25.027 21.662 1.033 1.00 80.19 215 GLU A C 1
ATOM 1738 O O . GLU A 1 215 ? -24.115 20.881 1.311 1.00 80.19 215 GLU A O 1
ATOM 1743 N N . PHE A 1 216 ? -25.809 22.186 1.985 1.00 79.94 216 PHE A N 1
ATOM 1744 C CA . PHE A 1 216 ? -25.622 21.888 3.407 1.00 79.94 216 PHE A CA 1
ATOM 1745 C C . PHE A 1 216 ? -25.823 20.399 3.728 1.00 79.94 216 PHE A C 1
ATOM 1747 O O . PHE A 1 216 ? -24.997 19.804 4.424 1.00 79.94 216 PHE A O 1
ATOM 1754 N N . ASN A 1 217 ? -26.875 19.769 3.195 1.00 79.81 217 ASN A N 1
ATOM 1755 C CA . ASN A 1 217 ? -27.104 18.336 3.394 1.00 79.81 217 ASN A CA 1
ATOM 1756 C C . ASN A 1 217 ? -26.000 17.479 2.768 1.00 79.81 217 ASN A C 1
ATOM 1758 O O . ASN A 1 217 ? -25.589 16.486 3.371 1.00 79.81 217 ASN A O 1
ATOM 1762 N N . ARG A 1 218 ? -25.483 17.876 1.598 1.00 83.25 218 ARG A N 1
ATOM 1763 C CA . ARG A 1 218 ? -24.334 17.214 0.967 1.00 83.25 218 ARG A CA 1
ATOM 1764 C C . ARG A 1 218 ? -23.092 17.294 1.857 1.00 83.25 218 ARG A C 1
ATOM 1766 O O . ARG A 1 218 ? -22.458 16.271 2.104 1.00 83.25 218 ARG A O 1
ATOM 1773 N N . LEU A 1 219 ? -22.789 18.474 2.401 1.00 81.38 219 LEU A N 1
ATOM 1774 C CA . LEU A 1 219 ? -21.676 18.673 3.333 1.00 81.38 219 LEU A CA 1
ATOM 1775 C C . LEU A 1 219 ? -21.838 17.827 4.606 1.00 81.38 219 LEU A C 1
ATOM 1777 O O . LEU A 1 219 ? -20.911 17.123 5.000 1.00 81.38 219 LEU A O 1
ATOM 1781 N N . LYS A 1 220 ? -23.027 17.844 5.223 1.00 83.44 220 LYS A N 1
ATOM 1782 C CA . LYS A 1 220 ? -23.348 17.047 6.419 1.00 83.44 220 LYS A CA 1
ATOM 1783 C C . LYS A 1 220 ? -23.164 15.547 6.166 1.00 83.44 220 LYS A C 1
ATOM 1785 O O . LYS A 1 220 ? -22.562 14.861 6.992 1.00 83.44 220 LYS A O 1
ATOM 1790 N N . GLY A 1 221 ? -23.631 15.052 5.018 1.00 86.00 221 GLY A N 1
ATOM 1791 C CA . GLY A 1 221 ? -23.439 13.665 4.588 1.00 86.00 221 GLY A CA 1
ATOM 1792 C C . GLY A 1 221 ? -21.967 13.304 4.368 1.00 86.00 221 GLY A C 1
ATOM 1793 O O . GLY A 1 221 ? -21.513 12.274 4.868 1.00 86.00 221 GLY A O 1
ATOM 1794 N N . ASN A 1 222 ? -21.199 14.168 3.696 1.00 86.81 222 ASN A N 1
ATOM 1795 C CA . ASN A 1 222 ? -19.768 13.951 3.461 1.00 86.81 222 ASN A CA 1
ATOM 1796 C C . ASN A 1 222 ? -18.969 13.911 4.769 1.00 86.81 222 ASN A C 1
ATOM 1798 O O . ASN A 1 222 ? -18.184 12.989 4.979 1.00 86.81 222 ASN A O 1
ATOM 1802 N N . VAL A 1 223 ? -19.200 14.846 5.694 1.00 87.38 223 VAL A N 1
ATOM 1803 C CA . VAL A 1 223 ? -18.516 14.830 6.997 1.00 87.38 223 VAL A CA 1
ATOM 1804 C C . VAL A 1 223 ? -18.884 13.573 7.787 1.00 87.38 223 VAL A C 1
ATOM 1806 O O . VAL A 1 223 ? -17.999 12.904 8.316 1.00 87.38 223 VAL A O 1
ATOM 1809 N N . ALA A 1 224 ? -20.163 13.182 7.816 1.00 87.19 224 ALA A N 1
ATOM 1810 C CA . ALA A 1 224 ? -20.589 11.954 8.492 1.00 87.19 224 ALA A CA 1
ATOM 1811 C C . ALA A 1 224 ? -19.907 10.696 7.917 1.00 87.19 224 ALA A C 1
ATOM 1813 O O . ALA A 1 224 ? -19.511 9.802 8.672 1.00 87.19 224 ALA A O 1
ATOM 1814 N N . LYS A 1 225 ? -19.721 10.643 6.592 1.00 90.69 225 LYS A N 1
ATOM 1815 C CA . LYS A 1 225 ? -18.984 9.578 5.897 1.00 90.69 225 LYS A CA 1
ATOM 1816 C C . LYS A 1 225 ? -17.535 9.480 6.384 1.00 90.69 225 LYS A C 1
ATOM 1818 O O . LYS A 1 225 ? -17.096 8.392 6.754 1.00 90.69 225 LYS A O 1
ATOM 1823 N N . HIS A 1 226 ? -16.816 10.602 6.455 1.00 90.75 226 HIS A N 1
ATOM 1824 C CA . HIS A 1 226 ? -15.425 10.631 6.922 1.00 90.75 226 HIS A CA 1
ATOM 1825 C C . HIS A 1 226 ? -15.287 10.331 8.417 1.00 90.75 226 HIS A C 1
ATOM 1827 O O . HIS A 1 226 ? -14.386 9.588 8.795 1.00 90.75 226 HIS A O 1
ATOM 1833 N N . VAL A 1 227 ? -16.211 10.814 9.256 1.00 87.31 227 VAL A N 1
ATOM 1834 C CA . VAL A 1 227 ? -16.282 10.446 10.684 1.00 87.31 227 VAL A CA 1
ATOM 1835 C C . VAL A 1 227 ? -16.455 8.936 10.849 1.00 87.31 227 VAL A C 1
ATOM 1837 O O . VAL A 1 227 ? -15.765 8.322 11.660 1.00 87.31 227 VAL A O 1
ATOM 1840 N N . THR A 1 228 ? -17.350 8.328 10.067 1.00 88.19 228 THR A N 1
ATOM 1841 C CA . THR A 1 228 ? -17.580 6.877 10.113 1.00 88.19 228 THR A CA 1
ATOM 1842 C C . THR A 1 228 ? -16.316 6.112 9.724 1.00 88.19 228 THR A C 1
ATOM 1844 O O . THR A 1 228 ? -15.898 5.216 10.450 1.00 88.19 228 THR A O 1
ATOM 1847 N N . LEU A 1 229 ? -15.665 6.509 8.625 1.00 89.50 229 LEU A N 1
ATOM 1848 C CA . LEU A 1 229 ? -14.442 5.857 8.160 1.00 89.50 229 LEU A CA 1
ATOM 1849 C C . LEU A 1 229 ? -13.276 6.025 9.148 1.00 89.50 229 LEU A C 1
ATOM 1851 O O . LEU A 1 229 ? -12.521 5.083 9.366 1.00 89.50 229 LEU A O 1
ATOM 1855 N N . LEU A 1 230 ? -13.151 7.195 9.783 1.00 88.06 230 LEU A N 1
ATOM 1856 C CA . LEU A 1 230 ? -12.168 7.446 10.839 1.00 88.06 230 LEU A CA 1
ATOM 1857 C C . LEU A 1 230 ? -12.408 6.537 12.055 1.00 88.06 230 LEU A C 1
ATOM 1859 O O . LEU A 1 230 ? -11.460 5.988 12.611 1.00 88.06 230 LEU A O 1
ATOM 1863 N N . GLY A 1 231 ? -13.668 6.344 12.451 1.00 85.44 231 GLY A N 1
ATOM 1864 C CA . GLY A 1 231 ? -14.032 5.406 13.513 1.00 85.44 231 GLY A CA 1
ATOM 1865 C C . GLY A 1 231 ? -13.650 3.964 13.170 1.00 85.44 231 GLY A C 1
ATOM 1866 O O . GLY A 1 231 ? -13.018 3.288 13.980 1.00 85.44 231 GLY A O 1
ATOM 1867 N N . ASP A 1 232 ? -13.956 3.523 11.947 1.00 88.44 232 ASP A N 1
ATOM 1868 C CA . ASP A 1 232 ? -13.597 2.184 11.467 1.00 88.44 232 ASP A CA 1
ATOM 1869 C C . ASP A 1 232 ? -12.066 1.981 11.448 1.00 88.44 232 ASP A C 1
ATOM 1871 O O . ASP A 1 232 ? -11.579 0.939 11.887 1.00 88.44 232 ASP A O 1
ATOM 1875 N N . LEU A 1 233 ? -11.293 2.980 11.006 1.00 88.75 233 LEU A N 1
ATOM 1876 C CA . LEU A 1 233 ? -9.822 2.955 11.024 1.00 88.75 233 LEU A CA 1
ATOM 1877 C C . LEU A 1 233 ? -9.251 2.900 12.449 1.00 88.75 233 LEU A C 1
ATOM 1879 O O . LEU A 1 233 ? -8.310 2.147 12.704 1.00 88.75 233 LEU A O 1
ATOM 1883 N N . LEU A 1 234 ? -9.828 3.650 13.391 1.00 86.44 234 LEU A N 1
ATOM 1884 C CA . LEU A 1 234 ? -9.411 3.638 14.795 1.00 86.44 234 LEU A CA 1
ATOM 1885 C C . LEU A 1 234 ? -9.614 2.256 15.438 1.00 86.44 234 LEU A C 1
ATOM 1887 O O . LEU A 1 234 ? -8.737 1.778 16.165 1.00 86.44 234 LEU A O 1
ATOM 1891 N N . ASP A 1 235 ? -10.736 1.597 15.134 1.00 87.00 235 ASP A N 1
ATOM 1892 C CA . ASP A 1 235 ? -11.020 0.225 15.571 1.00 87.00 235 ASP A CA 1
ATOM 1893 C C . ASP A 1 235 ? -9.959 -0.758 15.032 1.00 87.00 235 ASP A C 1
ATOM 1895 O O . ASP A 1 235 ? -9.483 -1.622 15.777 1.00 87.00 235 ASP A O 1
ATOM 1899 N N . VAL A 1 236 ? -9.523 -0.602 13.772 1.00 90.12 236 VAL A N 1
ATOM 1900 C CA . VAL A 1 236 ? -8.449 -1.421 13.179 1.00 90.12 236 VAL A CA 1
ATOM 1901 C C . VAL A 1 236 ? -7.105 -1.180 13.866 1.00 90.12 236 VAL A C 1
ATOM 1903 O O . VAL A 1 236 ? -6.457 -2.145 14.280 1.00 90.12 236 VAL A O 1
ATOM 1906 N N . VAL A 1 237 ? -6.691 0.083 14.006 1.00 88.69 237 VAL A N 1
ATOM 1907 C CA . VAL A 1 237 ? -5.389 0.463 14.582 1.00 88.69 237 VAL A CA 1
ATOM 1908 C C . VAL A 1 237 ? -5.234 -0.090 15.994 1.00 88.69 237 VAL A C 1
ATOM 1910 O O . VAL A 1 237 ? -4.254 -0.778 16.291 1.00 88.69 237 VAL A O 1
ATOM 1913 N N . ASN A 1 238 ? -6.235 0.142 16.844 1.00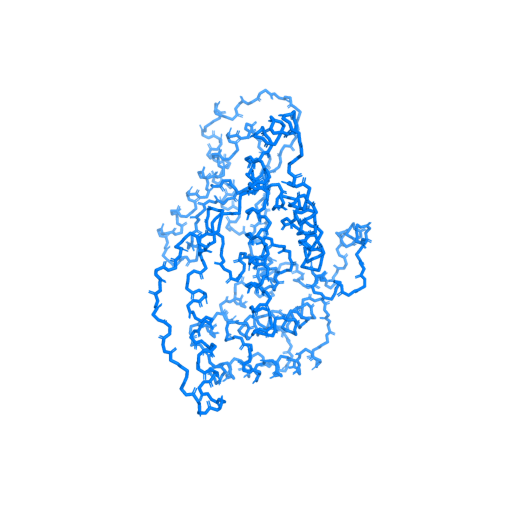 86.81 238 ASN A N 1
ATOM 1914 C CA . ASN A 1 238 ? -6.217 -0.314 18.232 1.00 86.81 238 ASN A CA 1
ATOM 1915 C C . ASN A 1 238 ? -6.399 -1.832 18.334 1.00 86.81 238 ASN A C 1
ATOM 1917 O O . ASN A 1 238 ? -5.756 -2.496 19.152 1.00 86.81 238 ASN A O 1
ATOM 1921 N N . GLY A 1 239 ? -7.267 -2.400 17.493 1.00 88.56 239 GLY A N 1
ATOM 1922 C CA . GLY A 1 239 ? -7.579 -3.825 17.496 1.00 88.56 239 GLY A CA 1
ATOM 1923 C C . GLY A 1 239 ? -6.430 -4.719 17.028 1.00 88.56 239 GLY A C 1
ATOM 1924 O O . GLY A 1 239 ? -6.421 -5.900 17.384 1.00 88.56 239 GLY A O 1
ATOM 1925 N N . ARG A 1 240 ? -5.483 -4.173 16.249 1.00 91.50 240 ARG A N 1
ATOM 1926 C CA . ARG A 1 240 ? -4.338 -4.897 15.666 1.00 91.50 240 ARG A CA 1
ATOM 1927 C C . ARG A 1 240 ? -2.970 -4.477 16.215 1.00 91.50 240 ARG A C 1
ATOM 1929 O O . ARG A 1 240 ? -1.959 -4.988 15.744 1.00 91.50 240 ARG A O 1
ATOM 1936 N N . ASN A 1 241 ? -2.947 -3.578 17.200 1.00 90.94 241 ASN A N 1
ATOM 1937 C CA . ASN A 1 241 ? -1.734 -2.978 17.759 1.00 90.94 241 ASN A CA 1
ATOM 1938 C C . ASN A 1 241 ? -0.823 -2.327 16.691 1.00 90.94 241 ASN A C 1
ATOM 1940 O O . ASN A 1 241 ? 0.385 -2.550 16.656 1.00 90.94 241 ASN A O 1
ATOM 1944 N N . MET A 1 242 ? -1.414 -1.548 15.776 1.00 91.62 242 MET A N 1
ATOM 1945 C CA . MET A 1 242 ? -0.677 -1.001 14.625 1.00 91.62 242 MET A CA 1
ATOM 1946 C C . MET A 1 242 ? 0.344 0.079 14.994 1.00 91.62 242 MET A C 1
ATOM 1948 O O . MET A 1 242 ? 1.266 0.303 14.218 1.00 91.62 242 MET A O 1
ATOM 1952 N N . LEU A 1 243 ? 0.202 0.734 16.151 1.00 88.12 243 LEU A N 1
ATOM 1953 C CA . LEU A 1 243 ? 1.164 1.741 16.613 1.00 88.12 243 LEU A CA 1
ATOM 1954 C C . LEU A 1 243 ? 2.522 1.098 16.917 1.00 88.12 243 LEU A C 1
ATOM 1956 O O . LEU A 1 243 ? 3.517 1.492 16.316 1.00 88.12 243 LEU A O 1
ATOM 1960 N N . ASP A 1 244 ? 2.546 0.057 17.755 1.00 91.50 244 ASP A N 1
ATOM 1961 C CA . ASP A 1 244 ? 3.784 -0.649 18.113 1.00 91.50 244 ASP A CA 1
ATOM 1962 C C . ASP A 1 244 ? 4.399 -1.367 16.901 1.00 91.50 244 ASP A C 1
ATOM 1964 O O . ASP A 1 244 ? 5.618 -1.385 16.725 1.00 91.50 244 ASP A O 1
ATOM 1968 N N . VAL A 1 245 ? 3.551 -1.950 16.041 1.00 94.94 245 VAL A N 1
ATOM 1969 C CA . VAL A 1 245 ? 3.994 -2.575 14.784 1.00 94.94 245 VAL A CA 1
ATOM 1970 C C . VAL A 1 245 ? 4.675 -1.537 13.899 1.00 94.94 245 VAL A C 1
ATOM 1972 O O . VAL A 1 245 ? 5.810 -1.754 13.486 1.00 94.94 245 VAL A O 1
ATOM 1975 N N . SER A 1 246 ? 4.025 -0.397 13.657 1.00 92.69 246 SER A N 1
ATOM 1976 C CA . SER A 1 246 ? 4.577 0.647 12.799 1.00 92.69 246 SER A CA 1
ATOM 1977 C C . SER A 1 246 ? 5.835 1.288 13.387 1.00 92.69 246 SER A C 1
ATOM 1979 O O . SER A 1 246 ? 6.772 1.562 12.644 1.00 92.69 246 SER A O 1
ATOM 1981 N N . GLU A 1 247 ? 5.911 1.478 14.708 1.00 89.88 247 GLU A N 1
ATOM 1982 C CA . GLU A 1 247 ? 7.136 1.959 15.357 1.00 89.88 247 GLU A CA 1
ATOM 1983 C C . GLU A 1 247 ? 8.320 1.025 15.062 1.00 89.88 247 GLU A C 1
ATOM 1985 O O . GLU A 1 247 ? 9.400 1.489 14.686 1.00 89.88 247 GLU A O 1
ATOM 1990 N N . LEU A 1 248 ? 8.119 -0.292 15.183 1.00 93.88 248 LEU A N 1
ATOM 1991 C CA . LEU A 1 248 ? 9.160 -1.266 14.866 1.00 93.88 248 LEU A CA 1
ATOM 1992 C C . LEU A 1 248 ? 9.496 -1.287 13.369 1.00 93.88 248 LEU A C 1
ATOM 1994 O O . LEU A 1 248 ? 10.668 -1.394 13.022 1.00 93.88 248 LEU A O 1
ATOM 1998 N N . GLU A 1 249 ? 8.510 -1.174 12.481 1.00 93.81 249 GLU A N 1
ATOM 1999 C CA . GLU A 1 249 ? 8.746 -1.093 11.034 1.00 93.81 249 GLU A CA 1
ATOM 2000 C C . GLU A 1 249 ? 9.653 0.092 10.672 1.00 93.81 249 GLU A C 1
ATOM 2002 O O . GLU A 1 249 ? 10.613 -0.075 9.920 1.00 93.81 249 GLU A O 1
ATOM 2007 N N . GLN A 1 250 ? 9.404 1.267 11.260 1.00 89.56 250 GLN A N 1
ATOM 2008 C CA . GLN A 1 250 ? 10.233 2.461 11.062 1.00 89.56 250 GLN A CA 1
ATOM 2009 C C . GLN A 1 250 ? 11.633 2.290 11.670 1.00 89.56 250 GLN A C 1
ATOM 2011 O O . GLN A 1 250 ? 12.628 2.693 11.068 1.00 89.56 250 GLN A O 1
ATOM 2016 N N . GLU A 1 251 ? 11.745 1.645 12.836 1.00 90.12 251 GLU A N 1
ATOM 2017 C CA . GLU A 1 251 ? 13.040 1.295 13.431 1.00 90.12 251 GLU A CA 1
ATOM 2018 C C . GLU A 1 251 ? 13.848 0.353 12.533 1.00 90.12 251 GLU A C 1
ATOM 2020 O O . GLU A 1 251 ? 15.027 0.612 12.304 1.00 90.12 251 GLU A O 1
ATOM 2025 N N . LEU A 1 252 ? 13.217 -0.679 11.968 1.00 91.75 252 LEU A N 1
ATOM 2026 C CA . LEU A 1 252 ? 13.848 -1.608 11.026 1.00 91.75 252 LEU A CA 1
ATOM 2027 C C . LEU A 1 252 ? 14.245 -0.931 9.707 1.00 91.75 252 LEU A C 1
ATOM 2029 O O . LEU A 1 252 ? 15.235 -1.330 9.095 1.00 91.75 252 LEU A O 1
ATOM 2033 N N . ALA A 1 253 ? 13.486 0.076 9.272 1.00 89.38 253 ALA A N 1
ATOM 2034 C CA . ALA A 1 253 ? 13.748 0.811 8.040 1.00 89.38 253 ALA A CA 1
ATOM 2035 C C . ALA A 1 253 ? 14.851 1.873 8.179 1.00 89.38 253 ALA A C 1
ATOM 2037 O O . ALA A 1 253 ? 15.541 2.157 7.204 1.00 89.38 253 ALA A O 1
ATOM 2038 N N . VAL A 1 254 ? 15.025 2.475 9.359 1.00 85.44 254 VAL A N 1
ATOM 2039 C CA . VAL A 1 254 ? 15.882 3.667 9.514 1.00 85.44 254 VAL A CA 1
ATOM 2040 C C . VAL A 1 254 ? 17.050 3.453 10.471 1.00 85.44 254 VAL A C 1
ATOM 2042 O O . VAL A 1 254 ? 18.130 4.009 10.263 1.00 85.44 254 VAL A O 1
ATOM 2045 N N . LYS A 1 255 ? 16.867 2.679 11.543 1.00 85.56 255 LYS A N 1
ATOM 2046 C CA . LYS A 1 255 ? 17.877 2.533 12.596 1.00 85.56 255 LYS A CA 1
ATOM 2047 C C . LYS A 1 255 ? 18.745 1.296 12.368 1.00 85.56 255 LYS A C 1
ATOM 2049 O O . LYS A 1 255 ? 18.392 0.351 11.662 1.00 85.56 255 LYS A O 1
ATOM 2054 N N . ASP A 1 256 ? 19.925 1.311 12.980 1.00 86.25 256 ASP A N 1
ATOM 2055 C CA . ASP A 1 256 ? 20.839 0.171 13.004 1.00 86.25 256 ASP A CA 1
ATOM 2056 C C . ASP A 1 256 ? 21.080 -0.294 14.442 1.00 86.25 256 ASP A C 1
ATOM 2058 O O . ASP A 1 256 ? 22.107 0.004 15.047 1.00 86.25 256 ASP A O 1
ATOM 2062 N N . ASP A 1 257 ? 20.082 -0.964 15.019 1.00 90.44 257 ASP A N 1
ATOM 2063 C CA . ASP A 1 257 ? 20.169 -1.561 16.356 1.00 90.44 257 ASP A CA 1
ATOM 2064 C C . ASP A 1 257 ? 19.586 -2.979 16.335 1.00 90.44 257 ASP A C 1
ATOM 2066 O O . ASP A 1 257 ? 18.401 -3.206 16.591 1.00 90.44 257 ASP A O 1
ATOM 2070 N N . HIS A 1 258 ? 20.444 -3.941 15.990 1.00 92.94 258 HIS A N 1
ATOM 2071 C CA . HIS A 1 258 ? 20.060 -5.340 15.820 1.00 92.94 258 HIS A CA 1
ATOM 2072 C C . HIS A 1 258 ? 19.464 -5.963 17.093 1.00 92.94 258 HIS A C 1
ATOM 2074 O O . HIS A 1 258 ? 18.460 -6.671 17.013 1.00 92.94 258 HIS A O 1
ATOM 2080 N N . GLU A 1 259 ? 20.055 -5.720 18.268 1.00 92.31 259 GLU A N 1
ATOM 2081 C CA . GLU A 1 259 ? 19.617 -6.361 19.516 1.00 92.31 259 GLU A CA 1
ATOM 2082 C C . GLU A 1 259 ? 18.264 -5.823 19.994 1.00 92.31 259 GLU A C 1
ATOM 2084 O O . GLU A 1 259 ? 17.392 -6.612 20.390 1.00 92.31 259 GLU A O 1
ATOM 2089 N N . SER A 1 260 ? 18.057 -4.502 19.900 1.00 93.50 260 SER A N 1
ATOM 2090 C CA . SER A 1 260 ? 16.750 -3.882 20.150 1.00 93.50 260 SER A CA 1
ATOM 2091 C C . SER A 1 260 ? 15.706 -4.423 19.176 1.00 93.50 260 SER A C 1
ATOM 2093 O O . SER A 1 260 ? 14.679 -4.963 19.604 1.00 93.50 260 SER A O 1
ATOM 2095 N N . ALA A 1 261 ? 15.996 -4.361 17.871 1.00 93.38 261 ALA A N 1
ATOM 2096 C CA . ALA A 1 261 ? 15.085 -4.794 16.820 1.00 93.38 261 ALA A CA 1
ATOM 2097 C C . ALA A 1 261 ? 14.679 -6.263 16.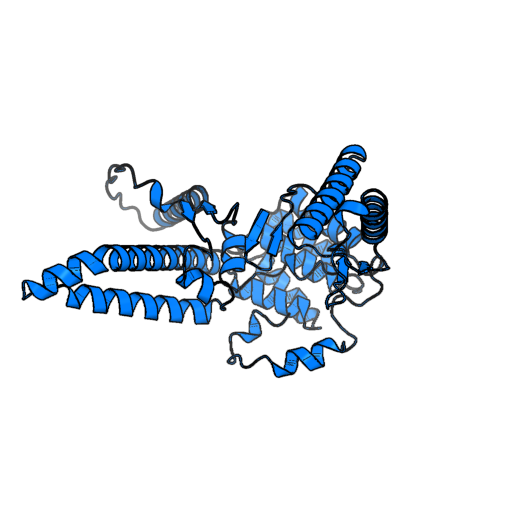991 1.00 93.38 261 ALA A C 1
ATOM 2099 O O . ALA A 1 261 ? 13.490 -6.579 17.025 1.00 93.38 261 ALA A O 1
ATOM 2100 N N . LYS A 1 262 ? 15.650 -7.162 17.194 1.00 95.19 262 LYS A N 1
ATOM 2101 C CA . LYS A 1 262 ? 15.420 -8.594 17.445 1.00 95.19 262 LYS A CA 1
ATOM 2102 C C . LYS A 1 262 ? 14.473 -8.814 18.624 1.00 95.19 262 LYS A C 1
ATOM 2104 O O . LYS A 1 262 ? 13.503 -9.564 18.510 1.00 95.19 262 LYS A O 1
ATOM 2109 N N . THR A 1 263 ? 14.727 -8.147 19.750 1.00 95.75 263 THR A N 1
ATOM 2110 C CA . THR A 1 263 ? 13.904 -8.274 20.963 1.00 95.75 263 THR A CA 1
ATOM 2111 C C . THR A 1 263 ? 12.468 -7.812 20.712 1.00 95.75 263 THR A C 1
ATOM 2113 O O . THR A 1 263 ? 11.516 -8.514 21.062 1.00 95.75 263 THR A O 1
ATOM 2116 N N . LYS A 1 264 ? 12.298 -6.659 20.055 1.00 96.31 264 LYS A N 1
ATOM 2117 C CA . LYS A 1 264 ? 10.982 -6.103 19.716 1.00 96.31 264 LYS A CA 1
ATOM 2118 C C . LYS A 1 264 ? 10.209 -6.991 18.737 1.00 96.31 264 LYS A C 1
ATOM 2120 O O . LYS A 1 264 ? 9.024 -7.230 18.970 1.00 96.31 264 LYS A O 1
ATOM 2125 N N . VAL A 1 265 ? 10.871 -7.549 17.715 1.00 96.88 265 VAL A N 1
ATOM 2126 C CA . VAL A 1 265 ? 10.252 -8.512 16.784 1.00 96.88 265 VAL A CA 1
ATOM 2127 C C . VAL A 1 265 ? 9.694 -9.702 17.564 1.00 96.88 265 VAL A C 1
ATOM 2129 O O . VAL A 1 265 ? 8.504 -9.989 17.462 1.00 96.88 265 VAL A O 1
ATOM 2132 N N . TYR A 1 266 ? 10.496 -10.363 18.406 1.00 96.56 266 TYR A N 1
ATOM 2133 C CA . TYR A 1 266 ? 10.021 -11.521 19.176 1.00 96.56 266 TYR A CA 1
ATOM 2134 C C . TYR A 1 266 ? 8.848 -11.195 20.112 1.00 96.56 266 TYR A C 1
ATOM 2136 O O . TYR A 1 266 ? 7.951 -12.028 20.273 1.00 96.56 266 TYR A O 1
ATOM 2144 N N . ASN A 1 267 ? 8.823 -9.998 20.703 1.00 96.56 267 ASN A N 1
ATOM 2145 C CA . ASN A 1 267 ? 7.706 -9.551 21.534 1.00 96.56 267 ASN A CA 1
ATOM 2146 C C . ASN A 1 267 ? 6.413 -9.415 20.713 1.00 96.56 267 ASN A C 1
ATOM 2148 O O . ASN A 1 267 ? 5.385 -9.971 21.105 1.00 96.56 267 ASN A O 1
ATOM 2152 N N . LEU A 1 268 ? 6.469 -8.769 19.544 1.00 96.62 268 LEU A N 1
ATOM 2153 C CA . LEU A 1 268 ? 5.299 -8.592 18.673 1.00 96.62 268 LEU A CA 1
ATOM 2154 C C . LEU A 1 268 ? 4.852 -9.890 17.985 1.00 96.62 268 LEU A C 1
ATOM 2156 O O . LEU A 1 268 ? 3.657 -10.089 17.768 1.00 96.62 268 LEU A O 1
ATOM 2160 N N . LEU A 1 269 ? 5.765 -10.830 17.714 1.00 96.00 269 LEU A N 1
ATOM 2161 C CA . LEU A 1 269 ? 5.394 -12.165 17.224 1.00 96.00 269 LEU A CA 1
ATOM 2162 C C . LEU A 1 269 ? 4.519 -12.924 18.237 1.00 96.00 269 LEU A C 1
ATOM 2164 O O . LEU A 1 269 ? 3.607 -13.661 17.848 1.00 96.00 269 LEU A O 1
ATOM 2168 N N . ARG A 1 270 ? 4.755 -12.724 19.538 1.00 94.38 270 ARG A N 1
ATOM 2169 C CA . ARG A 1 270 ? 3.986 -13.356 20.623 1.00 94.38 270 ARG A CA 1
ATOM 2170 C C . ARG A 1 270 ? 2.675 -12.635 20.941 1.00 94.38 270 ARG A C 1
ATOM 2172 O O . ARG A 1 270 ? 1.790 -13.252 21.536 1.00 94.38 270 ARG A O 1
ATOM 2179 N N . ASP A 1 271 ? 2.526 -11.375 20.541 1.00 94.81 271 ASP A N 1
ATOM 2180 C CA . ASP A 1 271 ? 1.293 -10.618 20.748 1.00 94.81 271 ASP A CA 1
ATOM 2181 C C . ASP A 1 271 ? 0.141 -11.221 19.920 1.00 94.81 271 ASP A C 1
ATOM 2183 O O . ASP A 1 271 ? 0.260 -11.492 18.721 1.00 94.81 271 ASP A O 1
ATOM 2187 N N . ARG A 1 272 ? -0.996 -11.463 20.580 1.00 92.94 272 ARG A N 1
ATOM 2188 C CA . ARG A 1 272 ? -2.214 -12.005 19.959 1.00 92.94 272 ARG A CA 1
ATOM 2189 C C . ARG A 1 272 ? -3.021 -10.943 19.214 1.00 92.94 272 ARG A C 1
ATOM 2191 O O . ARG A 1 272 ? -3.884 -11.305 18.419 1.00 92.94 272 ARG A O 1
ATOM 2198 N N . LYS A 1 273 ? -2.786 -9.654 19.482 1.00 92.94 273 LYS A N 1
ATOM 2199 C CA . LYS A 1 273 ? -3.441 -8.554 18.761 1.00 92.94 273 LYS A CA 1
ATOM 2200 C C . LYS A 1 273 ? -2.876 -8.391 17.353 1.00 92.94 273 LYS A C 1
ATOM 2202 O O . LYS A 1 273 ? -3.630 -8.078 16.435 1.00 92.94 273 LYS A O 1
ATOM 2207 N N . VAL A 1 274 ? -1.579 -8.638 17.175 1.00 95.06 274 VAL A N 1
ATOM 2208 C CA . VAL A 1 274 ? -0.905 -8.503 15.881 1.00 95.06 274 VAL A CA 1
ATOM 2209 C C . VAL A 1 274 ? -1.351 -9.621 14.939 1.00 95.06 274 VAL A C 1
ATOM 2211 O O . VAL A 1 274 ? -1.316 -10.805 15.284 1.00 95.06 274 VAL A O 1
ATOM 2214 N N . THR A 1 275 ? -1.767 -9.243 13.731 1.00 94.31 275 THR A N 1
ATOM 2215 C CA . THR A 1 275 ? -2.234 -10.197 12.716 1.00 94.31 275 THR A CA 1
ATOM 2216 C C . THR A 1 275 ? -1.086 -11.061 12.174 1.00 94.31 275 THR A C 1
ATOM 2218 O O . THR A 1 275 ? 0.054 -10.590 12.133 1.00 94.31 275 THR A O 1
ATOM 2221 N N . PRO A 1 276 ? -1.356 -12.297 11.709 1.00 95.19 276 PRO A N 1
ATOM 2222 C CA . PRO A 1 276 ? -0.327 -13.152 11.112 1.00 95.19 276 PRO A CA 1
ATOM 2223 C C . PRO A 1 276 ? 0.426 -12.483 9.956 1.00 95.19 276 PRO A C 1
ATOM 2225 O O . PRO A 1 276 ? 1.654 -12.501 9.932 1.00 95.19 276 PRO A O 1
ATOM 2228 N N . MET A 1 277 ? -0.287 -11.789 9.065 1.00 94.88 277 MET A N 1
ATOM 2229 C CA . MET A 1 277 ? 0.330 -11.066 7.951 1.00 94.88 277 MET A CA 1
ATOM 2230 C C . MET A 1 277 ? 1.275 -9.950 8.423 1.00 94.88 277 MET A C 1
ATOM 2232 O O . MET A 1 277 ? 2.376 -9.821 7.895 1.00 94.88 277 MET A O 1
ATOM 2236 N N . ASN A 1 278 ? 0.913 -9.176 9.453 1.00 96.06 278 ASN A N 1
ATOM 2237 C CA . ASN A 1 278 ? 1.813 -8.147 9.994 1.00 96.06 278 ASN A CA 1
ATOM 2238 C C . ASN A 1 278 ? 3.067 -8.762 10.631 1.00 96.06 278 ASN A C 1
ATOM 2240 O O . ASN A 1 278 ? 4.159 -8.219 10.494 1.00 96.06 278 ASN A O 1
ATOM 2244 N N . LYS A 1 279 ? 2.944 -9.932 11.269 1.00 97.12 279 LYS A N 1
ATOM 2245 C CA . LYS A 1 279 ? 4.101 -10.684 11.782 1.00 97.12 279 LYS A CA 1
ATOM 2246 C C . LYS A 1 279 ? 5.040 -11.100 10.654 1.00 97.12 279 LYS A C 1
ATOM 2248 O O . LYS A 1 279 ? 6.250 -10.941 10.776 1.00 97.12 279 LYS A O 1
ATOM 2253 N N . VAL A 1 280 ? 4.486 -11.587 9.545 1.00 96.94 280 VAL A N 1
ATOM 2254 C CA . VAL A 1 280 ? 5.255 -11.947 8.347 1.00 96.94 280 VAL A CA 1
ATOM 2255 C C . VAL A 1 280 ? 5.946 -10.712 7.764 1.00 96.94 280 VAL A C 1
ATOM 2257 O O . VAL A 1 280 ? 7.152 -10.766 7.541 1.00 96.94 280 VAL A O 1
ATOM 2260 N N . LYS A 1 281 ? 5.241 -9.581 7.599 1.00 96.25 281 LYS A N 1
ATOM 2261 C CA . LYS A 1 281 ? 5.826 -8.304 7.140 1.00 96.25 281 LYS A CA 1
ATOM 2262 C C . LYS A 1 281 ? 7.008 -7.858 8.010 1.00 96.25 281 LYS A C 1
ATOM 2264 O O . LYS A 1 281 ? 8.063 -7.538 7.468 1.00 96.25 281 LYS A O 1
ATOM 2269 N N . LEU A 1 282 ? 6.869 -7.908 9.339 1.00 97.12 282 LEU A N 1
ATOM 2270 C CA . LEU A 1 282 ? 7.950 -7.581 10.276 1.00 97.12 282 LEU A CA 1
ATOM 2271 C C . LEU A 1 282 ? 9.176 -8.480 10.076 1.00 97.12 282 LEU A C 1
ATOM 2273 O O . LEU A 1 282 ? 10.303 -7.989 10.048 1.00 97.12 282 LEU A O 1
ATOM 2277 N N . VAL A 1 283 ? 8.971 -9.788 9.890 1.00 96.62 283 VAL A N 1
ATOM 2278 C CA . VAL A 1 283 ? 10.074 -10.725 9.627 1.00 96.62 283 VAL A CA 1
ATOM 2279 C C . VAL A 1 283 ? 10.694 -10.482 8.250 1.00 96.62 283 VAL A C 1
ATOM 2281 O O . VAL A 1 283 ? 11.913 -10.584 8.126 1.00 96.62 283 VAL A O 1
ATOM 2284 N N . ILE A 1 284 ? 9.914 -10.109 7.227 1.00 95.81 284 ILE A N 1
ATOM 2285 C CA . ILE A 1 284 ? 10.446 -9.708 5.914 1.00 95.81 284 ILE A CA 1
ATOM 2286 C C . ILE A 1 284 ? 11.346 -8.477 6.063 1.00 95.81 284 ILE A C 1
ATOM 2288 O O . ILE A 1 284 ? 12.487 -8.516 5.612 1.00 95.81 284 ILE A O 1
ATOM 2292 N N . LEU A 1 285 ? 10.872 -7.417 6.726 1.00 95.19 285 LEU A N 1
ATOM 2293 C CA . LEU A 1 285 ? 11.643 -6.189 6.949 1.00 95.19 285 LEU A CA 1
ATOM 2294 C C . LEU A 1 285 ? 12.927 -6.458 7.738 1.00 95.19 285 LEU A C 1
ATOM 2296 O O . LEU A 1 285 ? 14.006 -6.044 7.318 1.00 95.19 285 LEU A O 1
ATOM 2300 N N . TYR A 1 286 ? 12.830 -7.223 8.827 1.00 95.44 286 TYR A N 1
ATOM 2301 C CA . TYR A 1 286 ? 13.990 -7.647 9.610 1.00 95.44 286 TYR A CA 1
ATOM 2302 C C . TYR A 1 286 ? 14.993 -8.429 8.755 1.00 95.44 286 TYR A C 1
ATOM 2304 O O . TYR A 1 286 ? 16.193 -8.175 8.813 1.00 95.44 286 TYR A O 1
ATOM 2312 N N . SER A 1 287 ? 14.506 -9.350 7.923 1.00 93.62 287 SER A N 1
ATOM 2313 C CA . SER A 1 287 ? 15.366 -10.181 7.080 1.00 93.62 287 SER A CA 1
ATOM 2314 C C . SER A 1 287 ? 16.017 -9.395 5.947 1.00 93.62 287 SER A C 1
ATOM 2316 O O . SER A 1 287 ? 17.150 -9.695 5.596 1.00 93.62 287 SER A O 1
ATOM 2318 N N . LEU A 1 288 ? 15.332 -8.394 5.385 1.00 91.69 288 LEU A N 1
ATOM 2319 C CA . LEU A 1 288 ? 15.919 -7.477 4.406 1.00 91.69 288 LEU A CA 1
ATOM 2320 C C . LEU A 1 288 ? 17.012 -6.617 5.051 1.00 91.69 288 LEU A C 1
ATOM 2322 O O . LEU A 1 288 ? 18.069 -6.429 4.455 1.00 91.69 288 LEU A O 1
ATOM 2326 N N . ARG A 1 289 ? 16.785 -6.126 6.276 1.00 90.75 289 ARG A N 1
ATOM 2327 C CA . ARG A 1 289 ? 17.747 -5.288 7.008 1.00 90.75 289 ARG A CA 1
ATOM 2328 C C . ARG A 1 289 ? 18.991 -6.055 7.443 1.00 90.75 289 ARG A C 1
ATOM 2330 O O . ARG A 1 289 ? 20.103 -5.554 7.303 1.00 90.75 289 ARG A O 1
ATOM 2337 N N . TYR A 1 290 ? 18.800 -7.265 7.959 1.00 91.00 290 TYR A N 1
ATOM 2338 C CA . TYR A 1 290 ? 19.840 -8.069 8.601 1.00 91.00 290 TYR A CA 1
ATOM 2339 C C . TYR A 1 290 ? 20.181 -9.347 7.821 1.00 91.00 290 TYR A C 1
ATOM 2341 O O . TYR A 1 290 ? 20.632 -10.327 8.411 1.00 91.00 290 TYR A O 1
ATOM 2349 N N . GLU A 1 291 ? 20.014 -9.336 6.493 1.00 86.56 291 GLU A N 1
ATOM 2350 C CA . GLU A 1 291 ? 20.210 -10.502 5.609 1.00 86.56 291 GLU A CA 1
ATOM 2351 C C . GLU A 1 291 ? 21.560 -11.203 5.831 1.00 86.56 291 GLU A C 1
ATOM 2353 O O . GLU A 1 291 ? 21.638 -12.430 5.880 1.00 86.56 291 GLU A O 1
ATOM 2358 N N . ASN A 1 292 ? 22.624 -10.414 6.009 1.00 84.00 292 ASN A N 1
ATOM 2359 C CA . ASN A 1 292 ? 23.997 -10.898 6.163 1.00 84.00 292 ASN A CA 1
ATOM 2360 C C . ASN A 1 292 ? 24.469 -10.955 7.630 1.00 84.00 292 ASN A C 1
ATOM 2362 O O . ASN A 1 292 ? 25.664 -11.118 7.882 1.00 84.00 292 ASN A O 1
ATOM 2366 N N . HIS A 1 293 ? 23.568 -10.797 8.605 1.00 87.94 293 HIS A N 1
ATOM 2367 C CA . HIS A 1 293 ? 23.939 -10.794 10.021 1.00 87.94 293 HIS A CA 1
ATOM 2368 C C . HIS A 1 293 ? 24.335 -12.211 10.501 1.00 87.94 293 HIS A C 1
ATOM 2370 O O . HIS A 1 293 ? 23.652 -13.188 10.170 1.00 87.94 293 HIS A O 1
ATOM 2376 N N . PRO A 1 294 ? 25.416 -12.370 11.294 1.00 85.94 294 PRO A N 1
ATOM 2377 C CA . PRO A 1 294 ? 25.955 -13.681 11.683 1.00 85.94 294 PRO A CA 1
ATOM 2378 C C . PRO A 1 294 ? 24.986 -14.557 12.490 1.00 85.94 294 PRO A C 1
ATOM 2380 O O . PRO A 1 294 ? 25.073 -15.783 12.415 1.00 85.94 294 PRO A O 1
ATOM 2383 N N . ASP A 1 295 ? 24.049 -13.948 13.220 1.00 83.00 295 ASP A N 1
ATOM 2384 C CA . ASP A 1 295 ? 23.148 -14.660 14.137 1.00 83.00 295 ASP A CA 1
ATOM 2385 C C . ASP A 1 295 ? 22.107 -15.545 13.423 1.00 83.00 295 ASP A C 1
ATOM 2387 O O . ASP A 1 295 ? 21.548 -16.456 14.036 1.00 83.00 295 ASP A O 1
ATOM 2391 N N . LYS A 1 296 ? 21.854 -15.315 12.122 1.00 84.19 296 LYS A N 1
ATOM 2392 C CA . LYS A 1 296 ? 20.888 -16.071 11.291 1.00 84.19 296 LYS A CA 1
ATOM 2393 C C . LYS A 1 296 ? 19.490 -16.212 11.920 1.00 84.19 296 LYS A C 1
ATOM 2395 O O . LYS A 1 296 ? 18.783 -17.201 11.694 1.00 84.19 296 LYS A O 1
ATOM 2400 N N . GLU A 1 297 ? 19.064 -15.205 12.680 1.00 90.88 297 GLU A N 1
ATOM 2401 C CA . GLU A 1 297 ? 17.799 -15.201 13.427 1.00 90.88 297 GLU A CA 1
ATOM 2402 C C . GLU A 1 297 ? 16.559 -15.321 12.537 1.00 90.88 297 GLU A C 1
ATOM 2404 O O . GLU A 1 297 ? 15.569 -15.915 12.961 1.00 90.88 297 GLU A O 1
ATOM 2409 N N . THR A 1 298 ? 16.623 -14.874 11.278 1.00 90.81 298 THR A N 1
ATOM 2410 C CA . THR A 1 298 ? 15.536 -15.030 10.297 1.00 90.81 298 THR A CA 1
ATOM 2411 C C . THR A 1 298 ? 14.993 -16.458 10.247 1.00 90.81 298 THR A C 1
ATOM 2413 O O . THR A 1 298 ? 13.781 -16.655 10.276 1.00 90.81 298 THR A O 1
ATOM 2416 N N . SER A 1 299 ? 15.866 -17.473 10.249 1.00 92.06 299 SER A N 1
ATOM 2417 C CA . SER A 1 299 ? 15.425 -18.877 10.195 1.00 92.06 299 SER A CA 1
ATOM 2418 C C . SER A 1 299 ? 14.648 -19.288 11.452 1.00 92.06 299 SER A C 1
ATOM 2420 O O . SER A 1 299 ? 13.692 -20.057 11.375 1.00 92.06 299 SER A O 1
ATOM 2422 N N . ARG A 1 300 ? 15.030 -18.759 12.621 1.00 93.25 300 ARG A N 1
ATOM 2423 C CA . ARG A 1 300 ? 14.345 -19.026 13.895 1.00 93.25 300 ARG A CA 1
ATOM 2424 C C . ARG A 1 300 ? 12.986 -18.338 13.943 1.00 93.25 300 ARG A C 1
ATOM 2426 O O . ARG A 1 300 ? 12.006 -18.970 14.329 1.00 93.25 300 ARG A O 1
ATOM 2433 N N . MET A 1 301 ? 12.918 -17.083 13.499 1.00 94.75 301 MET A N 1
ATOM 2434 C CA . MET A 1 301 ? 11.667 -16.329 13.400 1.00 94.75 301 MET A CA 1
ATOM 2435 C C . MET A 1 301 ? 10.686 -17.002 12.433 1.00 94.75 301 MET A C 1
ATOM 2437 O O . MET A 1 301 ? 9.517 -17.163 12.774 1.00 94.75 301 MET A O 1
ATOM 2441 N N . MET A 1 302 ? 11.164 -17.485 11.280 1.00 94.31 302 MET A N 1
ATOM 2442 C CA . MET A 1 302 ? 10.346 -18.235 10.321 1.00 94.31 302 MET A CA 1
ATOM 2443 C C . MET A 1 302 ? 9.725 -19.496 10.931 1.00 94.31 302 MET A C 1
ATOM 2445 O O . MET A 1 302 ? 8.539 -19.737 10.738 1.00 94.31 302 MET A O 1
ATOM 2449 N N . ASN A 1 303 ? 10.483 -20.255 11.726 1.00 93.31 303 ASN A N 1
ATOM 2450 C CA . ASN A 1 303 ? 9.964 -21.447 12.408 1.00 93.31 303 ASN A CA 1
ATOM 2451 C C . ASN A 1 303 ? 8.932 -21.121 13.506 1.00 93.31 303 ASN A C 1
ATOM 2453 O O . ASN A 1 303 ? 8.165 -21.994 13.908 1.00 93.31 303 ASN A O 1
ATOM 2457 N N . LEU A 1 304 ? 8.907 -19.882 14.011 1.00 94.19 304 LEU A N 1
ATOM 2458 C CA . LEU A 1 304 ? 7.936 -19.435 15.012 1.00 94.19 304 LEU A CA 1
ATOM 2459 C C . LEU A 1 304 ? 6.601 -19.008 14.378 1.00 94.19 304 LEU A C 1
ATOM 2461 O O . LEU A 1 304 ? 5.557 -19.172 15.005 1.00 94.19 304 LEU A O 1
ATOM 2465 N N . LEU A 1 305 ? 6.623 -18.474 13.153 1.00 94.62 305 LEU A N 1
ATOM 2466 C CA . LEU A 1 305 ? 5.450 -17.888 12.491 1.00 94.62 305 LEU A CA 1
ATOM 2467 C C . LEU A 1 305 ? 4.234 -18.831 12.386 1.00 94.62 305 LEU A C 1
ATOM 2469 O O . LEU A 1 305 ? 3.132 -18.361 12.691 1.00 94.62 305 LEU A O 1
ATOM 2473 N N . PRO A 1 306 ? 4.380 -20.136 12.066 1.00 94.56 306 PRO A N 1
ATOM 2474 C CA . PRO A 1 306 ? 3.247 -21.064 12.062 1.00 94.56 306 PRO A CA 1
ATOM 2475 C C . PRO A 1 306 ? 2.553 -21.169 13.425 1.00 94.56 306 PRO A C 1
ATOM 2477 O O . PRO A 1 306 ? 1.328 -21.121 13.520 1.00 94.56 306 PRO A O 1
ATOM 2480 N N . ASN A 1 307 ? 3.330 -21.187 14.516 1.00 92.25 307 ASN A N 1
ATOM 2481 C CA . ASN A 1 307 ? 2.794 -21.202 15.884 1.00 92.25 307 ASN A CA 1
ATOM 2482 C C . ASN A 1 307 ? 2.091 -19.886 16.260 1.00 92.25 307 ASN A C 1
ATOM 2484 O O . ASN A 1 307 ? 1.334 -19.831 17.228 1.00 92.25 307 ASN A O 1
ATOM 2488 N N . CYS A 1 308 ? 2.342 -18.819 15.502 1.00 91.12 308 CYS A N 1
ATOM 2489 C CA . CYS A 1 308 ? 1.718 -17.511 15.653 1.00 91.12 308 CYS A CA 1
ATOM 2490 C C . CYS A 1 308 ? 0.494 -17.313 14.739 1.00 91.12 308 CYS A C 1
ATOM 2492 O O . CYS A 1 308 ? -0.060 -16.210 14.735 1.00 91.12 308 CYS A O 1
ATOM 2494 N N . GLY A 1 309 ? 0.075 -18.352 14.005 1.00 90.62 309 GLY A N 1
ATOM 2495 C CA . GLY A 1 309 ? -1.112 -18.360 13.148 1.00 90.62 309 GLY A CA 1
ATOM 2496 C C . GLY A 1 309 ? -0.866 -17.999 11.681 1.00 90.62 309 GLY A C 1
ATOM 2497 O O . GLY A 1 309 ? -1.842 -17.799 10.965 1.00 90.62 309 GLY A O 1
ATOM 2498 N N . ALA A 1 310 ? 0.391 -17.883 11.238 1.00 93.56 310 ALA A N 1
ATOM 2499 C CA . ALA A 1 310 ? 0.706 -17.685 9.822 1.00 93.56 310 ALA A CA 1
ATOM 2500 C C . ALA A 1 310 ? 0.629 -19.013 9.056 1.00 93.56 310 ALA A C 1
ATOM 2502 O O . ALA A 1 310 ? 1.066 -20.051 9.550 1.00 93.56 310 ALA A O 1
ATOM 2503 N N . SER A 1 311 ? 0.088 -18.971 7.845 1.00 95.12 311 SER A N 1
ATOM 2504 C CA . SER A 1 311 ? 0.062 -20.103 6.919 1.00 95.12 311 SER A CA 1
ATOM 2505 C C . SER A 1 311 ? 1.437 -20.361 6.293 1.00 95.12 311 SER A C 1
ATOM 2507 O O . SER A 1 311 ? 2.269 -19.457 6.182 1.00 95.12 311 SER A O 1
ATOM 2509 N N . ASP A 1 312 ? 1.665 -21.587 5.820 1.00 92.62 312 ASP A N 1
ATOM 2510 C CA . ASP A 1 312 ? 2.914 -21.953 5.135 1.00 92.62 312 ASP A CA 1
ATOM 2511 C C . ASP A 1 312 ? 3.151 -21.113 3.868 1.00 92.62 312 ASP A C 1
ATOM 2513 O O . ASP A 1 312 ? 4.293 -20.785 3.540 1.00 92.62 312 ASP A O 1
ATOM 2517 N N . GLU A 1 313 ? 2.076 -20.713 3.180 1.00 92.00 313 GLU A N 1
ATOM 2518 C CA . GLU A 1 313 ? 2.141 -19.826 2.014 1.00 92.00 313 GLU A CA 1
ATOM 2519 C C . GLU A 1 313 ? 2.668 -18.437 2.391 1.00 92.00 313 GLU A C 1
ATOM 2521 O O . GLU A 1 313 ? 3.562 -17.915 1.723 1.00 92.00 313 GLU A O 1
ATOM 2526 N N . GLU A 1 314 ? 2.171 -17.859 3.490 1.00 93.69 314 GLU A N 1
ATOM 2527 C CA . GLU A 1 314 ? 2.629 -16.561 3.992 1.00 93.69 314 GLU A CA 1
ATOM 2528 C C . GLU A 1 314 ? 4.094 -16.618 4.444 1.00 93.69 314 GLU A C 1
ATOM 2530 O O . GLU A 1 314 ? 4.882 -15.734 4.108 1.00 93.69 314 GLU A O 1
ATOM 2535 N N . VAL A 1 315 ? 4.499 -17.678 5.152 1.00 94.56 315 VAL A N 1
ATOM 2536 C CA . VAL A 1 315 ? 5.902 -17.875 5.561 1.00 94.56 315 VAL A CA 1
ATOM 2537 C C . VAL A 1 315 ? 6.811 -18.053 4.339 1.00 94.56 315 VAL A C 1
ATOM 2539 O O . VAL A 1 315 ? 7.932 -17.535 4.315 1.00 94.56 315 VAL A O 1
ATOM 2542 N N . GLY A 1 316 ? 6.317 -18.716 3.290 1.00 93.25 316 GLY A N 1
ATOM 2543 C CA . GLY A 1 316 ? 7.005 -18.887 2.011 1.00 93.25 316 GLY A CA 1
ATOM 2544 C C . GLY A 1 316 ? 7.309 -17.579 1.270 1.00 93.25 316 GLY A C 1
ATOM 2545 O O . GLY A 1 316 ? 8.215 -17.555 0.434 1.00 93.25 316 GLY A O 1
ATOM 2546 N N . LEU A 1 317 ? 6.636 -16.470 1.601 1.00 92.31 317 LEU A N 1
ATOM 2547 C CA . LEU A 1 317 ? 6.916 -15.158 1.008 1.00 92.31 317 LEU A CA 1
ATOM 2548 C C . LEU A 1 317 ? 8.294 -14.617 1.405 1.00 92.31 317 LEU A C 1
ATOM 2550 O O . LEU A 1 317 ? 8.953 -13.983 0.584 1.00 92.31 317 LEU A O 1
ATOM 2554 N N . ILE A 1 318 ? 8.761 -14.892 2.625 1.00 93.50 318 ILE A N 1
ATOM 2555 C CA . ILE A 1 318 ? 10.038 -14.380 3.152 1.00 93.50 318 ILE A CA 1
ATOM 2556 C C . ILE A 1 318 ? 11.226 -14.758 2.249 1.00 93.50 318 ILE A C 1
ATOM 2558 O O . ILE A 1 318 ? 11.908 -13.855 1.755 1.00 93.50 318 ILE A O 1
ATOM 2562 N N . PRO A 1 319 ? 11.481 -16.048 1.949 1.00 91.69 319 PRO A N 1
ATOM 2563 C CA . PRO A 1 319 ? 12.584 -16.427 1.070 1.00 91.69 319 PRO A CA 1
ATOM 2564 C C . PRO A 1 319 ? 12.382 -15.947 -0.373 1.00 91.69 319 PRO A C 1
ATOM 2566 O O . PRO A 1 319 ? 13.365 -15.674 -1.060 1.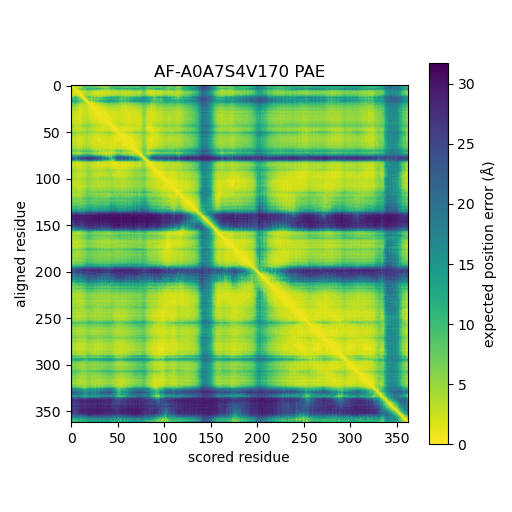00 91.69 319 PRO A O 1
ATOM 2569 N N . ILE A 1 320 ? 11.137 -15.813 -0.847 1.00 90.25 320 ILE A N 1
ATOM 2570 C CA . ILE A 1 320 ? 10.848 -15.275 -2.186 1.00 90.25 320 ILE A CA 1
ATOM 2571 C C . ILE A 1 320 ? 11.256 -13.800 -2.268 1.00 90.25 320 ILE A C 1
ATOM 2573 O O . ILE A 1 320 ? 11.919 -13.406 -3.233 1.00 90.25 320 ILE A O 1
ATOM 2577 N N . VAL A 1 321 ? 10.903 -12.997 -1.261 1.00 90.56 321 VAL A N 1
ATOM 2578 C CA . VAL A 1 321 ? 11.269 -11.577 -1.188 1.00 90.56 321 VAL A CA 1
ATOM 2579 C C . VAL A 1 321 ? 12.780 -11.420 -1.059 1.00 90.56 321 VAL A C 1
ATOM 2581 O O . VAL A 1 321 ? 13.356 -10.670 -1.838 1.00 90.56 321 VAL A O 1
ATOM 2584 N N . LEU A 1 322 ? 13.448 -12.182 -0.187 1.00 88.69 322 LEU A N 1
ATOM 2585 C CA . LEU A 1 322 ? 14.914 -12.144 -0.060 1.00 88.69 322 LEU A CA 1
ATOM 2586 C C . LEU A 1 322 ? 15.624 -12.552 -1.355 1.00 88.69 322 LEU A C 1
ATOM 2588 O O . LEU A 1 322 ? 16.585 -11.921 -1.775 1.00 88.69 322 LEU A O 1
ATOM 2592 N N . LYS A 1 323 ? 15.124 -13.572 -2.055 1.00 87.81 323 LYS A N 1
ATOM 2593 C CA . LYS A 1 323 ? 15.698 -13.978 -3.343 1.00 87.81 323 LYS A CA 1
ATOM 2594 C C . LYS A 1 323 ? 15.519 -12.913 -4.429 1.00 87.81 323 LYS A C 1
ATOM 2596 O O . LYS A 1 323 ? 16.354 -12.813 -5.324 1.00 87.81 323 LYS A O 1
ATOM 2601 N N . THR A 1 324 ? 14.416 -12.168 -4.392 1.00 83.31 324 THR A N 1
ATOM 2602 C CA . THR A 1 324 ? 14.044 -11.212 -5.448 1.00 83.31 324 THR A CA 1
ATOM 2603 C C . THR A 1 324 ? 14.597 -9.808 -5.194 1.00 83.31 324 THR A C 1
ATOM 2605 O O . THR A 1 324 ? 14.934 -9.105 -6.145 1.00 83.31 324 THR A O 1
ATOM 2608 N N . CYS A 1 325 ? 14.677 -9.411 -3.926 1.00 84.00 325 CYS A N 1
ATOM 2609 C CA . CYS A 1 325 ? 14.981 -8.057 -3.464 1.00 84.00 325 CYS A CA 1
ATOM 2610 C C . CYS A 1 325 ? 16.082 -8.038 -2.385 1.00 84.00 325 CYS A C 1
ATOM 2612 O O . CYS A 1 325 ? 16.228 -7.056 -1.668 1.00 84.00 325 CYS A O 1
ATOM 2614 N N . GLY A 1 326 ? 16.814 -9.136 -2.190 1.00 76.38 326 GLY A N 1
ATOM 2615 C CA . GLY A 1 326 ? 17.948 -9.183 -1.266 1.00 76.38 326 GLY A CA 1
ATOM 2616 C C . GLY A 1 326 ? 19.179 -8.496 -1.841 1.00 76.38 326 GLY A C 1
ATOM 2617 O O . GLY A 1 326 ? 19.266 -8.221 -3.039 1.00 76.38 326 GLY A O 1
ATOM 2618 N N . THR A 1 327 ? 20.170 -8.275 -0.986 1.00 69.31 327 THR A N 1
ATOM 2619 C CA . THR A 1 327 ? 21.406 -7.511 -1.218 1.00 69.31 327 THR A CA 1
ATOM 2620 C C . THR A 1 327 ? 22.123 -7.902 -2.520 1.00 69.31 327 THR A C 1
ATOM 2622 O O . THR A 1 327 ? 22.692 -7.055 -3.202 1.00 69.31 327 THR A O 1
ATOM 2625 N N . SER A 1 328 ? 22.044 -9.176 -2.920 1.00 62.59 328 SER A N 1
ATOM 2626 C CA . SER A 1 328 ? 22.622 -9.701 -4.172 1.00 62.59 328 SER A CA 1
ATOM 2627 C C . SER A 1 328 ? 21.981 -9.158 -5.462 1.00 62.59 328 SER A C 1
ATOM 2629 O O . SER A 1 328 ? 22.599 -9.212 -6.525 1.00 62.59 328 SER A O 1
ATOM 2631 N N . SER A 1 329 ? 20.762 -8.619 -5.382 1.00 62.28 329 SER A N 1
ATOM 2632 C CA . SER A 1 329 ? 20.006 -8.053 -6.509 1.00 62.28 329 SER A CA 1
ATOM 2633 C C . SER A 1 329 ? 20.122 -6.523 -6.612 1.00 62.28 329 SER A C 1
ATOM 2635 O O . SER A 1 329 ? 19.673 -5.934 -7.601 1.00 62.28 329 SER A O 1
ATOM 2637 N N . HIS A 1 330 ? 20.756 -5.865 -5.633 1.00 61.34 330 HIS A N 1
ATOM 2638 C CA . HIS A 1 330 ? 20.858 -4.408 -5.551 1.00 61.34 330 HIS A CA 1
ATOM 2639 C C . HIS A 1 330 ? 22.282 -3.896 -5.793 1.00 61.34 330 HIS A C 1
ATOM 2641 O O . HIS A 1 330 ? 23.257 -4.430 -5.281 1.00 61.34 330 HIS A O 1
ATOM 2647 N N . ALA A 1 331 ? 22.397 -2.807 -6.561 1.00 50.22 331 ALA A N 1
ATOM 2648 C CA . ALA A 1 331 ? 23.644 -2.046 -6.702 1.00 50.22 331 ALA A CA 1
ATOM 2649 C C . ALA A 1 331 ? 23.786 -0.933 -5.641 1.00 50.22 331 ALA A C 1
ATOM 2651 O O . ALA A 1 331 ? 24.860 -0.357 -5.492 1.00 50.22 331 ALA A O 1
ATOM 2652 N N . HIS A 1 332 ? 22.700 -0.620 -4.927 1.00 56.28 332 HIS A N 1
ATOM 2653 C CA . HIS A 1 332 ? 22.616 0.424 -3.907 1.00 56.28 332 HIS A CA 1
ATOM 2654 C C . HIS A 1 332 ? 22.134 -0.171 -2.584 1.00 56.28 332 HIS A C 1
ATOM 2656 O O . HIS A 1 332 ? 21.361 -1.125 -2.584 1.00 56.28 332 HIS A O 1
ATOM 2662 N N . ASP A 1 333 ? 22.583 0.408 -1.473 1.00 63.50 333 ASP A N 1
ATOM 2663 C CA . ASP A 1 333 ? 22.127 0.023 -0.141 1.00 63.50 333 ASP A CA 1
ATOM 2664 C C . ASP A 1 333 ? 20.657 0.421 0.063 1.00 63.50 333 ASP A C 1
ATOM 2666 O O . ASP A 1 333 ? 20.304 1.592 -0.087 1.00 63.50 333 ASP A O 1
ATOM 2670 N N . LEU A 1 334 ? 19.823 -0.564 0.405 1.00 67.50 334 LEU A N 1
ATOM 2671 C CA . LEU A 1 334 ? 18.388 -0.418 0.660 1.00 67.50 334 LEU A CA 1
ATOM 2672 C C . LEU A 1 334 ? 18.084 0.530 1.826 1.00 67.50 334 LEU A C 1
ATOM 2674 O O . LEU A 1 334 ? 17.038 1.168 1.830 1.00 67.50 334 LEU A O 1
ATOM 2678 N N . PHE A 1 335 ? 18.999 0.630 2.791 1.00 68.94 335 PHE A N 1
ATOM 2679 C CA . PHE A 1 335 ? 18.789 1.348 4.052 1.00 68.94 335 PHE A CA 1
ATOM 2680 C C . PHE A 1 335 ? 19.702 2.575 4.204 1.00 68.94 335 PHE A C 1
ATOM 2682 O O . PHE A 1 335 ? 19.813 3.145 5.286 1.00 68.94 335 PHE A O 1
ATOM 2689 N N . GLY A 1 336 ? 20.363 3.005 3.123 1.00 57.78 336 GLY A N 1
ATOM 2690 C CA . GLY A 1 336 ? 20.988 4.327 3.063 1.00 57.78 336 GLY A CA 1
ATOM 2691 C C . GLY A 1 336 ? 22.218 4.555 3.955 1.00 57.78 336 GLY A C 1
ATOM 2692 O O . GLY A 1 336 ? 22.416 5.671 4.432 1.00 57.78 336 GLY A O 1
ATOM 2693 N N . SER A 1 337 ? 23.120 3.579 4.125 1.00 48.78 337 SER A N 1
ATOM 2694 C CA . SER A 1 337 ? 24.426 3.801 4.792 1.00 48.78 337 SER A CA 1
ATOM 2695 C C . SER A 1 337 ? 25.311 4.866 4.113 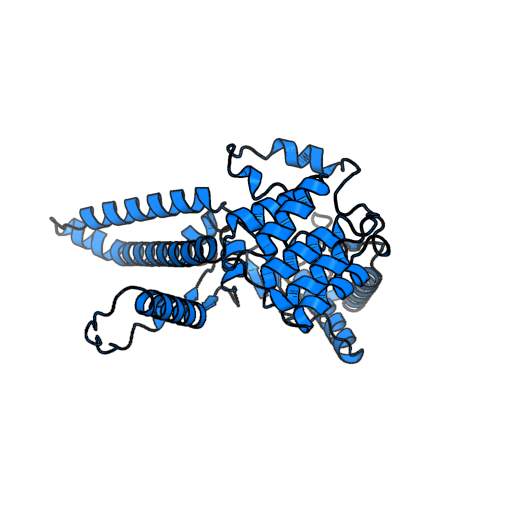1.00 48.78 337 SER A C 1
ATOM 2697 O O . SER A 1 337 ? 26.287 5.344 4.694 1.00 48.78 337 SER A O 1
ATOM 2699 N N . GLN A 1 338 ? 24.958 5.300 2.900 1.00 41.50 338 GLN A N 1
ATOM 2700 C CA . GLN A 1 338 ? 25.529 6.459 2.218 1.00 41.50 338 GLN A CA 1
ATOM 2701 C C . GLN A 1 338 ? 24.480 7.573 2.157 1.00 41.50 338 GLN A C 1
ATOM 2703 O O . GLN A 1 338 ? 23.512 7.456 1.409 1.00 41.50 338 GLN A O 1
ATOM 2708 N N . LYS A 1 339 ? 24.702 8.663 2.908 1.00 37.97 339 LYS A N 1
ATOM 2709 C CA . LYS A 1 339 ? 23.895 9.900 2.875 1.00 37.97 339 LYS A CA 1
ATOM 2710 C C . LYS A 1 339 ? 23.678 10.350 1.429 1.00 37.97 339 LYS A C 1
ATOM 2712 O O . LYS A 1 339 ? 24.565 10.965 0.828 1.00 37.97 339 LYS A O 1
ATOM 2717 N N . SER A 1 340 ? 22.515 10.036 0.871 1.00 34.09 340 SER A N 1
ATOM 2718 C CA . SER A 1 340 ? 22.182 10.369 -0.508 1.00 34.09 340 SER A CA 1
ATOM 2719 C C . SER A 1 340 ? 21.851 11.858 -0.608 1.00 34.09 340 SER A C 1
ATOM 2721 O O . SER A 1 340 ? 21.392 12.497 0.339 1.00 34.09 340 SER A O 1
ATOM 2723 N N . PHE A 1 341 ? 22.090 12.445 -1.779 1.00 35.38 341 PHE A N 1
ATOM 2724 C CA . PHE A 1 341 ? 21.854 13.865 -2.066 1.00 35.38 341 PHE A CA 1
ATOM 2725 C C . PHE A 1 341 ? 20.393 14.302 -1.801 1.00 35.38 341 PHE A C 1
ATOM 2727 O O . PHE A 1 341 ? 20.135 15.479 -1.548 1.00 35.38 341 PHE A O 1
ATOM 2734 N N . THR A 1 342 ? 19.453 13.350 -1.791 1.00 38.31 342 THR A N 1
ATOM 2735 C CA . THR A 1 342 ? 18.028 13.522 -1.464 1.00 38.31 342 THR A CA 1
ATOM 2736 C C . THR A 1 342 ? 17.769 13.869 0.004 1.00 38.31 342 THR A 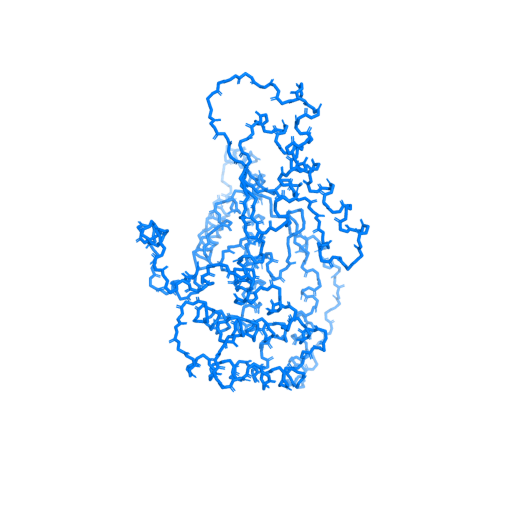C 1
ATOM 2738 O O . THR A 1 342 ? 16.898 14.698 0.275 1.00 38.31 342 THR A O 1
ATOM 2741 N N . ASP A 1 343 ? 18.579 13.369 0.944 1.00 37.00 343 ASP A N 1
ATOM 2742 C CA . ASP A 1 343 ? 18.420 13.652 2.382 1.00 37.00 343 ASP A CA 1
ATOM 2743 C C . ASP A 1 343 ? 18.647 15.137 2.702 1.00 37.00 343 ASP A C 1
ATOM 2745 O O . ASP A 1 343 ? 18.031 15.705 3.606 1.00 37.00 343 ASP A O 1
ATOM 2749 N N . LYS A 1 344 ? 19.488 15.817 1.906 1.00 32.34 344 LYS A N 1
ATOM 2750 C CA . LYS A 1 344 ? 19.721 17.266 2.032 1.00 32.34 344 LYS A CA 1
ATOM 2751 C C . LYS A 1 344 ? 18.538 18.112 1.556 1.00 32.34 344 LYS A C 1
ATOM 2753 O O . LYS A 1 344 ? 18.428 19.263 1.978 1.00 32.34 344 LYS A O 1
ATOM 2758 N N . PHE A 1 345 ? 17.680 17.575 0.687 1.00 30.14 345 PHE A N 1
ATOM 2759 C CA . PHE A 1 345 ? 16.511 18.283 0.160 1.00 30.14 345 PHE A CA 1
ATOM 2760 C C . PHE A 1 345 ? 15.258 18.046 1.013 1.00 30.14 345 PHE A C 1
ATOM 2762 O O . PHE A 1 345 ? 14.509 18.990 1.259 1.00 30.14 345 PHE A O 1
ATOM 2769 N N . ILE A 1 346 ? 15.072 16.832 1.542 1.00 38.78 346 ILE A N 1
ATOM 2770 C CA . ILE A 1 346 ? 13.918 16.479 2.388 1.00 38.78 346 ILE A CA 1
ATOM 2771 C C . ILE A 1 346 ? 14.027 17.120 3.783 1.00 38.78 346 ILE A C 1
ATOM 2773 O O . ILE A 1 346 ? 13.031 17.600 4.330 1.00 38.78 346 ILE A O 1
ATOM 2777 N N . GLY A 1 347 ? 15.247 17.275 4.316 1.00 31.36 347 GLY A N 1
ATOM 2778 C CA . GLY A 1 347 ? 15.491 17.908 5.619 1.00 31.36 347 GLY A CA 1
ATOM 2779 C C . GLY A 1 347 ? 15.067 19.382 5.746 1.00 31.36 347 GLY A C 1
ATOM 2780 O O . GLY A 1 347 ? 15.077 19.913 6.854 1.00 31.36 347 GLY A O 1
ATOM 2781 N N . LYS A 1 348 ? 14.684 20.056 4.650 1.00 30.02 348 LYS A N 1
ATOM 2782 C CA . LYS A 1 348 ? 14.221 21.459 4.655 1.00 30.02 348 LYS A CA 1
ATOM 2783 C C . LYS A 1 348 ? 12.702 21.645 4.544 1.00 30.02 348 LYS A C 1
ATOM 2785 O O . LYS A 1 348 ? 12.250 22.774 4.700 1.00 30.02 348 LYS A O 1
ATOM 2790 N N . VAL A 1 349 ? 11.923 20.584 4.309 1.00 34.50 349 VAL A N 1
ATOM 2791 C CA . VAL A 1 349 ? 10.454 20.676 4.127 1.00 34.50 349 VAL A CA 1
ATOM 2792 C C . VAL A 1 349 ? 9.669 20.157 5.346 1.00 34.50 349 VAL A C 1
ATOM 2794 O O . VAL A 1 349 ? 8.498 20.483 5.516 1.00 34.50 349 VAL A O 1
ATOM 2797 N N . ALA A 1 350 ? 10.301 19.422 6.265 1.00 37.19 350 ALA A N 1
ATOM 2798 C CA . ALA A 1 350 ? 9.612 18.800 7.398 1.00 37.19 350 ALA A CA 1
ATOM 2799 C C . ALA A 1 350 ? 9.419 19.745 8.605 1.00 37.19 350 ALA A C 1
ATOM 2801 O O . ALA A 1 350 ? 10.110 19.648 9.623 1.00 37.19 350 ALA A O 1
ATOM 2802 N N . GLY A 1 351 ? 8.426 20.631 8.512 1.00 34.81 351 GLY A N 1
ATOM 2803 C CA . GLY A 1 351 ? 7.873 21.417 9.623 1.00 34.81 351 GLY A CA 1
ATOM 2804 C C . GLY A 1 351 ? 6.844 20.662 10.482 1.00 34.81 351 GLY A C 1
ATOM 2805 O O . GLY A 1 351 ? 5.846 21.255 10.875 1.00 34.81 351 GLY A O 1
ATOM 2806 N N . LEU A 1 352 ? 7.047 19.368 10.757 1.00 38.19 352 LEU A N 1
ATOM 2807 C CA . LEU A 1 352 ? 6.096 18.537 11.516 1.00 38.19 352 LEU A CA 1
ATOM 2808 C C . LEU A 1 352 ? 6.471 18.423 13.004 1.00 38.19 352 LEU A C 1
ATOM 2810 O O . LEU A 1 352 ? 7.649 18.306 13.369 1.00 38.19 352 LEU A O 1
ATOM 2814 N N . LYS A 1 353 ? 5.454 18.468 13.872 1.00 39.41 353 LYS A N 1
ATOM 2815 C CA . LYS A 1 353 ? 5.571 18.487 15.338 1.00 39.41 353 LYS A CA 1
ATOM 2816 C C . LYS A 1 353 ? 5.920 17.094 15.889 1.00 39.41 353 LYS A C 1
ATOM 2818 O O . LYS A 1 353 ? 5.115 16.175 15.847 1.00 39.41 353 LYS A O 1
ATOM 2823 N N . GLY A 1 354 ? 7.111 16.983 16.482 1.00 37.12 354 GLY A N 1
ATOM 2824 C CA . GLY A 1 354 ? 7.515 16.051 17.552 1.00 37.12 354 GLY A CA 1
ATOM 2825 C C . GLY A 1 354 ? 7.126 14.567 17.460 1.00 37.12 354 GLY A C 1
ATOM 2826 O O . GLY A 1 354 ? 7.991 13.736 17.207 1.00 37.12 354 GLY A O 1
ATOM 2827 N N . GLY A 1 355 ? 5.864 14.230 17.747 1.00 44.38 355 GLY A N 1
ATOM 2828 C CA . GLY A 1 355 ? 5.390 12.845 17.892 1.00 44.38 355 GLY A CA 1
ATOM 2829 C C . GLY A 1 355 ? 5.062 12.142 16.573 1.00 44.38 355 GLY A C 1
ATOM 2830 O O . GLY A 1 355 ? 5.239 10.934 16.462 1.00 44.38 355 GLY A O 1
ATOM 2831 N N . GLU A 1 356 ? 4.662 12.893 15.546 1.00 49.56 356 GLU A N 1
ATOM 2832 C CA . GLU A 1 356 ? 4.300 12.345 14.226 1.00 49.56 356 GLU A CA 1
ATOM 2833 C C . GLU A 1 356 ? 5.513 11.789 13.470 1.00 49.56 356 GLU A C 1
ATOM 2835 O O . GLU A 1 356 ? 5.386 10.882 12.653 1.00 49.56 356 GLU A O 1
ATOM 2840 N N . LYS A 1 357 ? 6.717 12.275 13.803 1.00 58.38 357 LYS A N 1
ATOM 2841 C CA . LYS A 1 357 ? 7.973 11.820 13.199 1.00 58.38 357 LYS A CA 1
ATOM 2842 C C . LYS A 1 357 ? 8.310 10.372 13.529 1.00 58.38 357 LYS A C 1
ATOM 2844 O O . LYS A 1 357 ? 9.187 9.831 12.884 1.00 58.38 357 LYS A O 1
ATOM 2849 N N . ILE A 1 358 ? 7.693 9.746 14.532 1.00 57.62 358 ILE A N 1
ATOM 2850 C CA . ILE A 1 358 ? 8.029 8.361 14.899 1.00 57.62 358 ILE A CA 1
ATOM 2851 C C . ILE A 1 358 ? 7.497 7.372 13.855 1.00 57.62 358 ILE A C 1
ATOM 2853 O O . ILE A 1 358 ? 8.182 6.406 13.543 1.00 57.62 358 ILE A O 1
ATOM 2857 N N . TYR A 1 359 ? 6.329 7.654 13.275 1.00 60.12 359 TYR A N 1
ATOM 2858 C CA . TYR A 1 359 ? 5.601 6.720 12.411 1.00 60.12 359 TYR A CA 1
ATOM 2859 C C . TYR A 1 359 ? 5.843 6.929 10.907 1.00 60.12 359 TYR A C 1
ATOM 2861 O O . TYR A 1 359 ? 5.369 6.139 10.097 1.00 60.12 359 TYR A O 1
ATOM 2869 N N . ILE A 1 360 ? 6.563 7.993 10.532 1.00 68.31 360 ILE A N 1
ATOM 2870 C CA . ILE A 1 360 ? 6.843 8.386 9.140 1.00 68.31 360 ILE A CA 1
ATOM 2871 C C . ILE A 1 360 ? 8.290 8.918 9.052 1.00 68.31 360 ILE A C 1
ATOM 2873 O O . ILE A 1 360 ? 8.518 10.100 8.787 1.00 68.31 360 ILE A O 1
ATOM 2877 N N . GLN A 1 361 ? 9.277 8.089 9.415 1.00 71.06 361 GLN A N 1
ATOM 2878 C CA . GLN A 1 361 ? 10.704 8.447 9.317 1.00 71.06 361 GLN A CA 1
ATOM 2879 C C . GLN A 1 361 ? 11.268 8.163 7.929 1.00 71.06 361 GLN A C 1
ATOM 2881 O O . GLN A 1 361 ? 12.034 8.977 7.412 1.00 71.06 361 GLN A O 1
ATOM 2886 N N . HIS A 1 362 ? 10.904 7.005 7.379 1.00 66.69 362 HIS A N 1
ATOM 2887 C CA . HIS A 1 362 ? 11.076 6.658 5.974 1.00 66.69 362 HIS A CA 1
ATOM 2888 C C . HIS A 1 362 ? 10.086 7.461 5.123 1.00 66.69 362 HIS A C 1
ATOM 2890 O O . HIS A 1 362 ? 10.480 7.893 4.015 1.00 66.69 362 HIS A O 1
#

Secondary structure (DSSP, 8-state):
-EEETTEE----S----SSHHHHHHHHHHHHHHHHHHHHHTT--PEEEE-TT-HHHHHHHHHHHHHHHHSGGGG-----S---EEEE--GGG--STTTSPP-BHHHHHHHHT--BTTEEE-HHHHHHHHHHHHHHHHTS--------------GGGSEEE--TTT-HHHHHHTTSBHHHHHHHHHHHHHHHHHHHHHT---SHHHHHHHHHHHHHHHHHHHHHHHHHHHHHHHHHHHHHTTHHHHHHHHHHHHH---HHHHHHHHHHHHH-SSS-HHHHHHHHHHHHHHTTT-TT-HHHHHHHHTGGGT--HHHHHHHHHHHHHHSGGG-SS-TT-SS--TTHHHHTTT----TTGGGT---

Sequence (362 aa):
FPHFSSLFSLHMKSLIASDPDTKLKNAERMCDGLAAVLLSLKKKPLIRYQGNSKKCQSLAQDITRKMGAERGLFDYSRTESTTVLLIIDRTGDPVTPLLAQWTYQAMVHEYFGIDNDTVDLKEYRKQAEEKKRLQAEGSSSEEKPEKKKQKGDQTKDHIVLSPSQDQFFLDNMFENWGQLGINVQEAMKEVQQKDQRHQVQTIEDMKQFMENFPEFNRLKGNVAKHVTLLGDLLDVVNGRNMLDVSELEQELAVKDDHESAKTKVYNLLRDRKVTPMNKVKLVILYSLRYENHPDKETSRMMNLLPNCGASDEEVGLIPIVLKTCGTSSHAHDLFGSQKSFTDKFIGKVAGLKGGEKIYIQH

Foldseek 3Di:
DAQDDPDDDLPDPDCPDPDPVVVVVVLVSLLVVVLVVCLVVLHDADEAEDPLDPSRVVSSVSNVVVCVVPVVSNDDDPPDDHHYDYYYDCLQAVLVVLFADFAQQSLQCVPFRQDSQKGACVVVVVVVVVVVVVVVVVPDDDDDDDDPDDPPDPVLRIDGQGLVLAVLCVVRRGPGLVVLVVSLVVLVVVLVVVVVVPPDDDPVVVVVCVVCVVVSVVSVVNSVSSVVSNVSSVCLCVQAVVVLLLLLSVCLQAPDDLVVSLVSLVVSLPDLSHDLLSNLSSLLSNCQSCVPPPVPCSVVSLVSSVVSVHDPVSSVVNVVSCVSNHPVSDPDDNRCPPPDPVVVVVVVPPPDDDPSCSNPVD

Solvent-accessible surface area (backbone atoms only — not comparable to full-atom values): 21523 Å² total; per-residue (Å²): 87,76,75,52,101,89,42,71,44,88,80,74,91,74,83,86,55,90,50,66,67,58,46,49,54,50,50,51,51,50,37,52,49,50,50,50,50,32,54,75,68,67,52,71,55,50,80,46,53,40,86,90,36,68,66,34,48,52,52,52,51,51,38,53,50,50,54,65,72,45,44,82,77,58,69,62,81,87,79,82,74,92,43,72,42,77,39,75,60,62,59,78,55,65,59,71,84,64,51,71,54,56,27,43,48,54,32,46,37,72,76,56,37,64,59,91,44,30,31,64,41,57,66,59,51,53,52,51,51,50,54,52,48,62,55,45,72,73,57,71,97,69,93,72,82,83,77,77,82,67,86,67,72,75,66,80,36,54,45,79,63,45,60,90,82,30,67,71,51,53,76,36,37,77,33,42,56,70,58,43,54,51,53,52,52,51,55,50,50,52,48,52,55,54,59,66,66,66,71,79,86,49,74,69,55,50,52,57,40,65,72,46,45,66,60,51,54,50,51,48,51,53,51,51,51,53,53,49,52,51,51,55,49,50,53,50,37,67,60,31,44,41,65,66,51,31,41,50,49,34,42,51,56,67,53,92,51,68,70,62,50,54,54,52,50,56,54,52,51,69,39,83,48,41,48,37,67,58,45,46,45,51,50,39,47,47,36,66,66,46,67,85,45,91,82,57,54,59,64,59,53,58,71,46,37,54,84,49,67,29,52,72,70,61,60,53,44,43,65,52,48,44,74,63,51,22,76,92,69,48,96,63,72,89,65,49,92,61,88,51,80,62,59,72,59,55,73,76,70,74,86,72,70,81,72,61,53,56,66,61,69,124

InterPro domains:
  IPR001619 Sec1-like protein [PF00995] (3-298)
  IPR001619 Sec1-like protein [PTHR11679] (5-309)
  IPR027482 Sec1-like, domain 2 [G3DSA:3.40.50.1910] (2-100)
  IPR036045 Sec1-like superfamily [SSF56815] (5-351)
  IPR043127 Sec1-like, domain 3a [G3DSA:3.90.830.10] (101-238)

Organism: NCBI:txid180227

Nearest PDB structures (foldseek):
  6xmd-assembly1_A  TM=9.025E-01  e=3.219E-21  Thermochaetoides thermophila
  6xm1-assembly2_C  TM=8.512E-01  e=2.788E-21  Thermochaetoides thermophila
  6xjl-assembly1_A  TM=8.863E-01  e=1.055E-18  Thermochaetoides thermophila
  4jeu-assembly1_A  TM=7.657E-01  e=5.650E-09  Rattus norvegicus
  8dit-assembly1_A  TM=7.364E-01  e=3.166E-08  Thermochaetoides thermophila

pLDDT: mean 81.1, std 17.15, range [30.02, 97.12]